Protein AF-A0AAD3H672-F1 (afdb_monomer)

Secondary structure (DSSP, 8-state):
-----------------PPPS-----HHHHHHHHHHHHHHHS-HHHHHHHHHHHHHHHHHHHHHHHHHHHHHHHHHHHHHHHHHHHHHHHHHHHHHHHHHHHHHHHHHHHHHHHHHHHHHHHHHHHHHHHHHHHHHHHHHHHHHHHHHHHHHHHHHHHHHHHHHHHHHHHHHHH-EEEE-S-SSEEEEEEEETTTTEEEEEEEESTT--HHHHHHHHHHHHH-

Structure (mmCI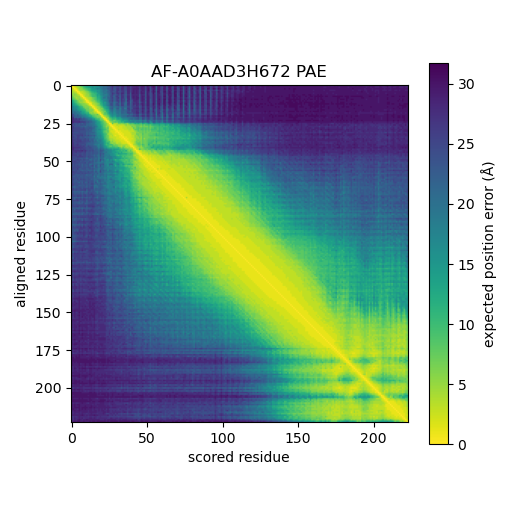F, N/CA/C/O backbone):
data_AF-A0AAD3H672-F1
#
_entry.id   AF-A0AAD3H672-F1
#
loop_
_atom_site.group_PDB
_atom_site.id
_atom_site.type_symbol
_atom_site.label_atom_id
_atom_site.label_alt_id
_atom_site.label_comp_id
_atom_site.label_asym_id
_atom_site.label_entity_id
_atom_site.label_seq_id
_atom_site.pdbx_PDB_ins_code
_atom_site.Cartn_x
_atom_site.Cartn_y
_atom_site.Cartn_z
_atom_site.occupancy
_atom_site.B_iso_or_equiv
_atom_site.auth_seq_id
_atom_site.auth_comp_id
_atom_site.auth_asym_id
_atom_site.auth_atom_id
_atom_site.pdbx_PDB_model_num
ATOM 1 N N . MET A 1 1 ? 33.712 12.283 -63.400 1.00 47.56 1 MET A N 1
ATOM 2 C CA . MET A 1 1 ? 33.803 12.210 -64.877 1.00 47.56 1 MET A CA 1
ATOM 3 C C . MET A 1 1 ? 33.764 13.611 -65.486 1.00 47.56 1 MET A C 1
ATOM 5 O O . MET A 1 1 ? 32.690 14.177 -65.613 1.00 47.56 1 MET A O 1
ATOM 9 N N . LYS A 1 2 ? 34.925 14.183 -65.826 1.00 39.38 2 LYS A N 1
ATOM 10 C CA . LYS A 1 2 ? 35.088 15.367 -66.693 1.00 39.38 2 LYS A CA 1
ATOM 11 C C . LYS A 1 2 ? 36.491 15.271 -67.307 1.00 39.38 2 LYS A C 1
ATOM 13 O O . LYS A 1 2 ? 37.469 15.544 -66.623 1.00 39.38 2 LYS A O 1
ATOM 18 N N . ARG A 1 3 ? 36.590 14.806 -68.557 1.00 43.25 3 ARG A N 1
ATOM 19 C CA . ARG A 1 3 ? 37.830 14.824 -69.349 1.00 43.25 3 ARG A CA 1
ATOM 20 C C . ARG A 1 3 ? 37.911 16.192 -70.049 1.00 43.25 3 ARG A C 1
ATOM 22 O O . ARG A 1 3 ? 37.106 16.459 -70.933 1.00 43.25 3 ARG A O 1
ATOM 29 N N . LYS A 1 4 ? 38.818 17.070 -69.604 1.00 51.31 4 LYS A N 1
ATOM 30 C CA . LYS A 1 4 ? 39.415 18.157 -70.413 1.00 51.31 4 LYS A CA 1
ATOM 31 C C . LYS A 1 4 ? 40.561 17.471 -71.173 1.00 51.31 4 LYS A C 1
ATOM 33 O O . LYS A 1 4 ? 41.360 16.824 -70.516 1.00 51.31 4 LYS A O 1
ATOM 38 N N . GLY A 1 5 ? 40.618 17.401 -72.498 1.00 43.94 5 GLY A N 1
ATOM 39 C CA . GLY A 1 5 ? 40.521 18.495 -73.459 1.00 43.94 5 GLY A CA 1
ATOM 40 C C . GLY A 1 5 ? 41.933 18.720 -74.009 1.00 43.94 5 GLY A C 1
ATOM 41 O O . GLY A 1 5 ? 42.585 19.669 -73.598 1.00 43.94 5 GLY A O 1
ATOM 42 N N . GLU A 1 6 ? 42.429 17.782 -74.825 1.00 43.25 6 GLU A N 1
ATOM 43 C CA . GLU A 1 6 ? 43.686 17.918 -75.576 1.00 43.25 6 GLU A CA 1
ATOM 44 C C . GLU A 1 6 ? 43.485 18.950 -76.694 1.00 43.25 6 GLU A C 1
ATOM 46 O O . GLU A 1 6 ? 42.726 18.719 -77.636 1.00 43.25 6 GLU A O 1
ATOM 51 N N . GLU A 1 7 ? 44.152 20.097 -76.589 1.00 46.66 7 GLU A N 1
ATOM 52 C CA . GLU A 1 7 ? 44.314 21.030 -77.702 1.00 46.66 7 GLU A CA 1
ATOM 53 C C . GLU A 1 7 ? 45.447 20.523 -78.599 1.00 46.66 7 GLU A C 1
ATOM 55 O O . GLU A 1 7 ? 46.632 20.669 -78.302 1.00 46.66 7 GLU A O 1
ATOM 60 N N . ILE A 1 8 ? 45.068 19.901 -79.715 1.00 43.31 8 ILE A N 1
ATOM 61 C CA . ILE A 1 8 ? 45.974 19.603 -80.822 1.00 43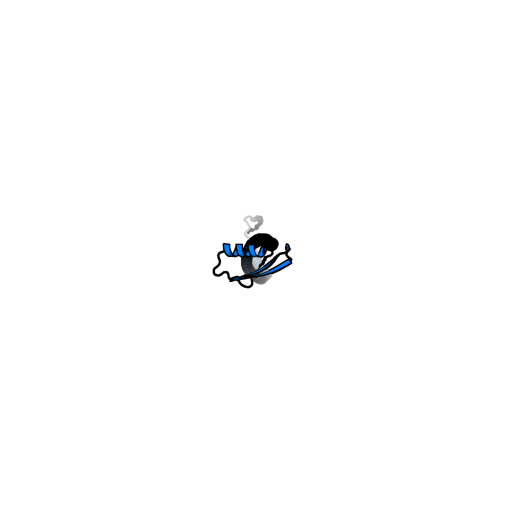.31 8 ILE A CA 1
ATOM 62 C C . ILE A 1 8 ? 46.304 20.939 -81.492 1.00 43.31 8 ILE A C 1
ATOM 64 O O . ILE A 1 8 ? 45.507 21.485 -82.255 1.00 43.31 8 ILE A O 1
ATOM 68 N N . GLY A 1 9 ? 47.479 21.488 -81.190 1.00 42.12 9 GLY A N 1
ATOM 69 C CA . GLY A 1 9 ? 48.034 22.615 -81.928 1.00 42.12 9 GLY A CA 1
ATOM 70 C C . GLY A 1 9 ? 48.312 22.208 -83.375 1.00 42.12 9 GLY A C 1
ATOM 71 O O . GLY A 1 9 ? 49.322 21.569 -83.660 1.00 42.12 9 GLY A O 1
ATOM 72 N N . SER A 1 10 ? 47.418 22.581 -84.294 1.00 45.88 10 SER A N 1
ATOM 73 C CA . SER A 1 10 ? 47.681 22.562 -85.734 1.00 45.88 10 SER A CA 1
ATOM 74 C C . SER A 1 10 ? 48.872 23.467 -86.043 1.00 45.88 10 SER A C 1
ATOM 76 O O . SER A 1 10 ? 48.761 24.692 -86.009 1.00 45.88 10 SER A O 1
ATOM 78 N N . GLN A 1 11 ? 50.013 22.868 -86.378 1.00 50.53 11 GLN A N 1
ATOM 79 C CA . GLN A 1 11 ? 51.065 23.590 -87.082 1.00 50.53 11 GLN A CA 1
ATOM 80 C C . GLN A 1 11 ? 50.566 23.965 -88.490 1.00 50.53 11 GLN A C 1
ATOM 82 O O . GLN A 1 11 ? 49.900 23.150 -89.137 1.00 50.53 11 GLN A O 1
ATOM 87 N N . PRO A 1 12 ? 50.867 25.178 -88.987 1.00 46.00 12 PRO A N 1
ATOM 88 C CA . PRO A 1 12 ? 50.580 25.537 -90.365 1.00 46.00 12 PRO A CA 1
ATOM 89 C C . PRO A 1 12 ? 51.395 24.633 -91.291 1.00 46.00 12 PRO A C 1
ATOM 91 O O . PRO A 1 12 ? 52.608 24.499 -91.134 1.00 46.00 12 PRO A O 1
ATOM 94 N N . ILE A 1 13 ? 50.717 24.017 -92.259 1.00 45.94 13 ILE A N 1
ATOM 95 C CA . ILE A 1 13 ? 51.350 23.306 -93.370 1.00 45.94 13 ILE A CA 1
ATOM 96 C C . ILE A 1 13 ? 52.183 24.347 -94.120 1.00 45.94 13 ILE A C 1
ATOM 98 O O . ILE A 1 13 ? 51.646 25.166 -94.868 1.00 45.94 13 ILE A O 1
ATOM 102 N N . ALA A 1 14 ? 53.491 24.366 -93.864 1.00 42.88 14 ALA A N 1
ATOM 103 C CA . ALA A 1 14 ? 54.420 25.152 -94.652 1.00 42.88 14 ALA A CA 1
ATOM 104 C C . ALA A 1 14 ? 54.337 24.640 -96.092 1.00 42.88 14 ALA A C 1
ATOM 106 O O . ALA A 1 14 ? 54.514 23.450 -96.358 1.00 42.88 14 ALA A O 1
ATOM 107 N N . ALA A 1 15 ? 53.977 25.552 -96.989 1.00 44.66 15 ALA A N 1
ATOM 108 C CA . ALA A 1 15 ? 53.787 25.302 -98.402 1.00 44.66 15 ALA A CA 1
ATOM 109 C C . ALA A 1 15 ? 54.991 24.550 -98.983 1.00 44.66 15 ALA A C 1
ATOM 111 O O . ALA A 1 15 ? 56.122 25.037 -98.946 1.00 44.66 15 ALA A O 1
ATOM 112 N N . VAL A 1 16 ? 54.728 23.369 -99.542 1.00 41.78 16 VAL A N 1
ATOM 113 C CA . VAL A 1 16 ? 55.674 22.682 -100.416 1.00 41.78 16 VAL A CA 1
ATOM 114 C C . VAL A 1 16 ? 55.840 23.568 -101.644 1.00 41.78 16 VAL A C 1
ATOM 116 O O . VAL A 1 16 ? 54.942 23.672 -102.480 1.00 41.78 16 VAL A O 1
ATOM 119 N N . VAL A 1 17 ? 56.975 24.259 -101.713 1.00 48.47 17 VAL A N 1
ATOM 120 C CA . VAL A 1 17 ? 57.455 24.910 -102.930 1.00 48.47 17 VAL A CA 1
ATOM 121 C C . VAL A 1 17 ? 57.599 23.802 -103.967 1.00 48.47 17 VAL A C 1
ATOM 123 O O . VAL A 1 17 ? 58.493 22.968 -103.856 1.00 48.47 17 VAL A O 1
ATOM 126 N N . MET A 1 18 ? 56.677 23.744 -104.929 1.00 41.03 18 MET A N 1
ATOM 127 C CA . MET A 1 18 ? 56.825 22.860 -106.078 1.00 41.03 18 MET A CA 1
ATOM 128 C C . MET A 1 18 ? 57.951 23.415 -106.955 1.00 41.03 18 MET A C 1
ATOM 130 O O . MET A 1 18 ? 57.802 24.535 -107.457 1.00 41.03 18 MET A O 1
ATOM 134 N N . PRO A 1 19 ? 59.066 22.690 -107.153 1.00 43.31 19 PRO A N 1
ATOM 135 C CA . PRO A 1 19 ? 60.002 23.052 -108.198 1.00 43.31 19 PRO A CA 1
ATOM 136 C C . PRO A 1 19 ? 59.289 22.917 -109.547 1.00 43.31 19 PRO A C 1
ATOM 138 O O . PRO A 1 19 ? 58.639 21.914 -109.848 1.00 43.31 19 PRO A O 1
ATOM 141 N N . SER A 1 20 ? 59.366 23.995 -110.318 1.00 42.00 20 SER A N 1
ATOM 142 C CA . SER A 1 20 ? 58.912 24.098 -111.696 1.00 42.00 20 SER A CA 1
ATOM 143 C C . SER A 1 20 ? 59.447 22.939 -112.536 1.00 42.00 20 SER A C 1
ATOM 145 O O . SER A 1 20 ? 60.618 22.579 -112.463 1.00 42.00 20 SER A O 1
ATOM 147 N N . SER A 1 21 ? 58.544 22.375 -113.325 1.00 48.12 21 SER A N 1
ATOM 148 C CA . SER A 1 21 ? 58.707 21.232 -114.212 1.00 48.12 21 SER A CA 1
ATOM 149 C C . SER A 1 21 ? 59.746 21.470 -115.312 1.00 48.12 21 SER A C 1
ATOM 151 O O . SER A 1 21 ? 59.362 21.874 -116.403 1.00 48.12 21 SER A O 1
ATOM 153 N N . ASP A 1 22 ? 61.025 21.228 -114.992 1.00 46.78 22 ASP A N 1
ATOM 154 C CA . ASP A 1 22 ? 62.114 20.910 -115.940 1.00 46.78 22 ASP A CA 1
ATOM 155 C C . ASP A 1 22 ? 63.398 20.355 -115.262 1.00 46.78 22 ASP A C 1
ATOM 157 O O . ASP A 1 22 ? 64.493 20.493 -115.795 1.00 46.78 22 ASP A O 1
ATOM 161 N N . ASP A 1 23 ? 63.290 19.665 -114.118 1.00 47.22 23 ASP A N 1
ATOM 162 C CA . ASP A 1 23 ? 64.409 18.901 -113.537 1.00 47.22 23 ASP A CA 1
ATOM 163 C C . ASP A 1 23 ? 64.043 17.415 -113.484 1.00 47.22 23 ASP A C 1
ATOM 165 O O . ASP A 1 23 ? 63.407 16.916 -112.553 1.00 47.22 23 ASP A O 1
ATOM 169 N N . ILE A 1 24 ? 64.449 16.686 -114.523 1.00 51.88 24 ILE A N 1
ATOM 170 C CA . ILE A 1 24 ? 64.624 15.240 -114.429 1.00 51.88 24 ILE A CA 1
ATOM 171 C C . ILE A 1 24 ? 65.706 15.048 -113.366 1.00 51.88 24 ILE A C 1
ATOM 173 O O . ILE A 1 24 ? 66.882 15.271 -113.652 1.00 51.88 24 ILE A O 1
ATOM 177 N N . LEU A 1 25 ? 65.302 14.686 -112.141 1.00 52.69 25 LEU A N 1
ATOM 178 C CA . LEU A 1 25 ? 66.201 14.164 -111.111 1.00 52.69 25 LEU A CA 1
ATOM 179 C C . LEU A 1 25 ? 67.145 13.193 -111.810 1.00 52.69 25 LEU A C 1
ATOM 181 O O . LEU A 1 25 ? 66.702 12.165 -112.333 1.00 52.69 25 LEU A O 1
ATOM 185 N N . SER A 1 26 ? 68.422 13.566 -111.912 1.00 60.84 26 SER A N 1
ATOM 186 C CA . SER A 1 26 ? 69.378 12.701 -112.581 1.00 60.84 26 SER A CA 1
ATOM 187 C C . SER A 1 26 ? 69.375 11.362 -111.847 1.00 60.84 26 SER A C 1
ATOM 189 O O . SER A 1 26 ? 69.112 11.281 -110.639 1.00 60.84 26 SER A O 1
ATOM 191 N N . TRP A 1 27 ? 69.622 10.288 -112.590 1.00 68.38 27 TRP A N 1
ATOM 192 C CA . TRP A 1 27 ? 69.765 8.964 -111.998 1.00 68.38 27 TRP A CA 1
ATOM 193 C C . TRP A 1 27 ? 70.738 8.995 -110.806 1.00 68.38 27 TRP A C 1
ATOM 195 O O . TRP A 1 27 ? 70.446 8.401 -109.772 1.00 68.38 27 TRP A O 1
ATOM 205 N N . ASP A 1 28 ? 71.790 9.813 -110.894 1.00 71.81 28 ASP A N 1
ATOM 206 C CA . ASP A 1 28 ? 72.741 10.042 -109.807 1.00 71.81 28 ASP A CA 1
ATOM 207 C C . ASP A 1 28 ? 72.108 10.711 -108.582 1.00 71.81 28 ASP A C 1
ATOM 209 O O . ASP A 1 28 ? 72.333 10.247 -107.476 1.00 71.81 28 ASP A O 1
ATOM 213 N N . ALA A 1 29 ? 71.265 11.738 -108.737 1.00 68.12 29 ALA A N 1
ATOM 214 C CA . ALA A 1 29 ? 70.588 12.381 -107.603 1.00 68.12 29 ALA A CA 1
ATOM 215 C C . ALA A 1 29 ? 69.609 11.430 -106.893 1.00 68.12 29 ALA A C 1
ATOM 217 O O . ALA A 1 29 ? 69.471 11.455 -105.670 1.00 68.12 29 ALA A O 1
ATOM 218 N N . THR A 1 30 ? 68.952 10.559 -107.660 1.00 71.62 30 THR A N 1
ATOM 219 C CA . THR A 1 30 ? 68.048 9.532 -107.121 1.00 71.62 30 THR A CA 1
ATOM 220 C C . THR A 1 30 ? 68.840 8.427 -106.413 1.00 71.62 30 THR A C 1
ATOM 222 O O . THR A 1 30 ? 68.433 7.956 -105.351 1.00 71.62 30 THR A O 1
ATOM 225 N N . GLN A 1 31 ? 69.999 8.054 -106.962 1.00 75.88 31 GLN A N 1
ATOM 226 C CA . GLN A 1 31 ? 70.927 7.087 -106.381 1.00 75.88 31 GLN A CA 1
ATOM 227 C C . GLN A 1 31 ? 71.577 7.618 -105.095 1.00 75.88 31 GLN A C 1
ATOM 229 O O . GLN A 1 31 ? 71.647 6.877 -104.120 1.00 75.88 31 GLN A O 1
ATOM 234 N N . ASP A 1 32 ? 71.956 8.897 -105.045 1.00 77.31 32 ASP A N 1
ATOM 235 C CA . ASP A 1 32 ? 72.508 9.553 -103.853 1.00 77.31 32 ASP A CA 1
ATOM 236 C C . ASP A 1 32 ? 71.461 9.644 -102.735 1.00 77.31 32 ASP A C 1
ATOM 238 O O . ASP A 1 32 ? 71.751 9.353 -101.576 1.00 77.31 32 ASP A O 1
ATOM 242 N N . MET A 1 33 ? 70.205 9.958 -103.075 1.00 73.50 33 MET A N 1
ATOM 243 C CA . MET A 1 33 ? 69.097 9.927 -102.114 1.00 73.50 33 MET A CA 1
ATOM 244 C C . MET A 1 33 ? 68.830 8.510 -101.595 1.00 73.50 33 MET A C 1
ATOM 246 O O . MET A 1 33 ? 68.618 8.331 -100.396 1.00 73.50 33 MET A O 1
ATOM 250 N N . MET A 1 34 ? 68.857 7.495 -102.469 1.00 73.00 34 MET A N 1
ATOM 251 C CA . MET A 1 34 ? 68.725 6.091 -102.061 1.00 73.00 34 MET A CA 1
ATOM 252 C C . MET A 1 34 ? 69.911 5.629 -101.209 1.00 73.00 34 MET A C 1
ATOM 254 O O . MET A 1 34 ? 69.705 4.864 -100.271 1.00 73.00 34 MET A O 1
ATOM 258 N N . GLN A 1 35 ? 71.124 6.106 -101.487 1.00 73.94 35 GLN A N 1
ATOM 259 C CA . GLN A 1 35 ? 72.327 5.780 -100.727 1.00 73.94 35 GLN A CA 1
ATOM 260 C C . GLN A 1 35 ? 72.343 6.472 -99.363 1.00 73.94 35 GLN A C 1
ATOM 262 O O . GLN A 1 35 ? 72.662 5.823 -98.378 1.00 73.94 35 GLN A O 1
ATOM 267 N N . GLN A 1 36 ? 71.898 7.726 -99.262 1.00 70.75 36 GLN A N 1
ATOM 268 C CA . GLN A 1 36 ? 71.680 8.397 -97.976 1.00 70.75 36 GLN A CA 1
ATOM 269 C C . GLN A 1 36 ? 70.548 7.743 -97.175 1.00 70.75 36 GLN A C 1
ATOM 271 O O . GLN A 1 36 ? 70.646 7.618 -95.954 1.00 70.75 36 GLN A O 1
ATOM 276 N N . LEU A 1 37 ? 69.482 7.280 -97.835 1.00 68.00 37 LEU A N 1
ATOM 277 C CA . LEU A 1 37 ? 68.437 6.470 -97.202 1.00 68.00 37 LEU A CA 1
ATOM 278 C C . LEU A 1 37 ? 68.990 5.133 -96.704 1.00 68.00 37 LEU A C 1
ATOM 280 O O . LEU A 1 37 ? 68.684 4.742 -95.586 1.00 68.00 37 LEU A O 1
ATOM 284 N N . LEU A 1 38 ? 69.837 4.461 -97.485 1.00 67.06 38 LEU A N 1
ATOM 285 C CA . LEU A 1 38 ? 70.516 3.233 -97.073 1.00 67.06 38 LEU A CA 1
ATOM 286 C C . LEU A 1 38 ? 71.494 3.492 -95.925 1.00 67.06 38 LEU A C 1
ATOM 288 O O . LEU A 1 38 ? 71.413 2.796 -94.930 1.00 67.06 38 LEU A O 1
ATOM 292 N N . GLU A 1 39 ? 72.336 4.523 -95.978 1.00 65.94 39 GLU A N 1
ATOM 293 C CA . GLU A 1 39 ? 73.263 4.881 -94.896 1.00 65.94 39 GLU A CA 1
ATOM 294 C C . GLU A 1 39 ? 72.534 5.295 -93.620 1.00 65.94 39 GLU A C 1
ATOM 296 O O . GLU A 1 39 ? 72.995 4.975 -92.532 1.00 65.94 39 GLU A O 1
ATOM 301 N N . THR A 1 40 ? 71.384 5.967 -93.715 1.00 62.69 40 THR A N 1
ATOM 302 C CA . THR A 1 40 ? 70.564 6.302 -92.539 1.00 62.69 40 THR A CA 1
ATOM 303 C C . THR A 1 40 ? 69.802 5.098 -91.987 1.00 62.69 40 THR A C 1
ATOM 305 O O . THR A 1 40 ? 69.580 5.036 -90.775 1.00 62.69 40 THR A O 1
ATOM 308 N N . TYR A 1 41 ? 69.440 4.128 -92.832 1.00 62.91 41 TYR A N 1
ATOM 309 C CA . TYR A 1 41 ? 68.793 2.877 -92.422 1.00 62.91 41 TYR A CA 1
ATOM 310 C C . TYR A 1 41 ? 69.794 1.857 -91.858 1.00 62.91 41 TYR A C 1
ATOM 312 O O . TYR A 1 41 ? 69.467 1.155 -90.907 1.00 62.91 41 TYR A O 1
ATOM 320 N N . ASP A 1 42 ? 71.015 1.828 -92.394 1.00 61.59 42 ASP A N 1
ATOM 321 C CA . ASP A 1 42 ? 72.122 0.935 -92.025 1.00 61.59 42 ASP A CA 1
ATOM 322 C C . ASP A 1 42 ? 73.085 1.592 -91.016 1.00 61.59 42 ASP A C 1
ATOM 324 O O . ASP A 1 42 ? 74.099 1.009 -90.623 1.00 61.59 42 ASP A O 1
ATOM 328 N N . ASN A 1 43 ? 72.762 2.808 -90.542 1.00 67.06 43 ASN A N 1
ATOM 329 C CA . ASN A 1 43 ? 73.503 3.475 -89.478 1.00 67.06 43 ASN A CA 1
ATOM 330 C C . ASN A 1 43 ? 73.337 2.675 -88.182 1.00 67.06 43 ASN A C 1
ATOM 332 O O . ASN A 1 43 ? 72.409 2.892 -87.394 1.00 67.06 43 ASN A O 1
ATOM 336 N N . HIS A 1 44 ? 74.268 1.751 -87.960 1.00 62.72 44 HIS A N 1
ATOM 337 C CA . HIS A 1 44 ? 74.314 0.853 -86.813 1.00 62.72 44 HIS A CA 1
ATOM 338 C C . HIS A 1 44 ? 74.170 1.614 -85.484 1.00 62.72 44 HIS A C 1
ATOM 340 O O . HIS A 1 44 ? 73.497 1.154 -84.568 1.00 62.72 44 HIS A O 1
ATOM 346 N N . GLN A 1 45 ? 74.678 2.850 -85.414 1.00 67.12 45 GLN A N 1
ATOM 347 C CA . GLN A 1 45 ? 74.564 3.714 -84.239 1.00 67.12 45 GLN A CA 1
ATOM 348 C C . GLN A 1 45 ? 73.124 4.185 -83.957 1.00 67.12 45 GLN A C 1
ATOM 350 O O . GLN A 1 45 ? 72.765 4.430 -82.807 1.00 67.12 45 GLN A O 1
ATOM 355 N N . THR A 1 46 ? 72.283 4.318 -84.985 1.00 72.25 46 THR A N 1
ATOM 356 C CA . THR A 1 46 ? 70.866 4.697 -84.843 1.00 72.25 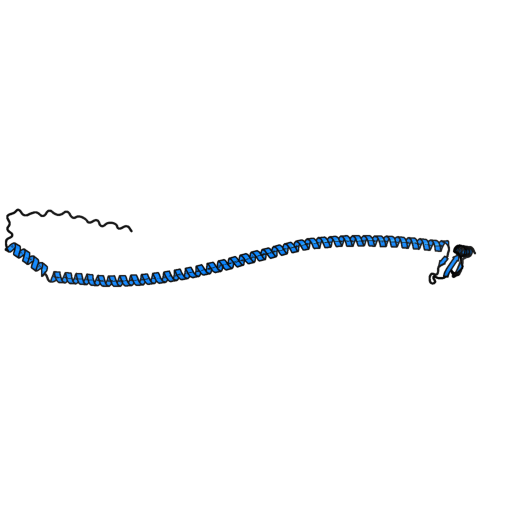46 THR A CA 1
ATOM 357 C C . THR A 1 46 ? 70.006 3.482 -84.493 1.00 72.25 46 THR A C 1
ATOM 359 O O . THR A 1 46 ? 69.069 3.606 -83.706 1.00 72.25 46 THR A O 1
ATOM 362 N N . ILE A 1 47 ? 70.349 2.300 -85.014 1.00 76.62 47 ILE A N 1
ATOM 363 C CA . ILE A 1 47 ? 69.711 1.031 -84.637 1.00 76.62 47 ILE A CA 1
ATOM 364 C C . ILE A 1 47 ? 70.013 0.689 -83.171 1.00 76.62 47 ILE A C 1
ATOM 366 O O . ILE A 1 47 ? 69.083 0.391 -82.426 1.00 76.62 47 ILE A O 1
ATOM 370 N N . GLU A 1 48 ? 71.269 0.789 -82.728 1.00 77.75 48 GLU A N 1
ATOM 371 C CA . GLU A 1 48 ? 71.647 0.501 -81.336 1.00 77.75 48 GLU A CA 1
ATOM 372 C C . GLU A 1 48 ? 71.017 1.490 -80.344 1.00 77.75 48 GLU A C 1
ATOM 374 O O . GLU A 1 48 ? 70.424 1.060 -79.361 1.00 77.75 48 GLU A O 1
ATOM 379 N N . LYS A 1 49 ? 70.977 2.796 -80.651 1.00 81.56 49 LYS A N 1
ATOM 380 C CA . LYS A 1 49 ? 70.237 3.773 -79.824 1.00 81.56 49 LYS A CA 1
ATOM 381 C C . LYS A 1 49 ? 68.744 3.454 -79.716 1.00 81.56 49 LYS A C 1
ATOM 383 O O . LYS A 1 49 ? 68.143 3.652 -78.663 1.00 81.56 49 LYS A O 1
ATOM 388 N N . ARG A 1 50 ? 68.120 2.969 -80.797 1.00 81.19 50 ARG A N 1
ATOM 389 C CA . ARG A 1 50 ? 66.717 2.524 -80.763 1.00 81.19 50 ARG A CA 1
ATOM 390 C C . ARG A 1 50 ? 66.555 1.258 -79.925 1.00 81.19 50 ARG A C 1
ATOM 392 O O . ARG A 1 50 ? 65.587 1.183 -79.180 1.00 81.19 50 ARG A O 1
ATOM 399 N N . LYS A 1 51 ? 67.484 0.299 -80.001 1.00 83.38 51 LYS A N 1
ATOM 400 C CA . LYS A 1 51 ? 67.481 -0.898 -79.143 1.00 83.38 51 LYS A CA 1
ATOM 401 C C . LYS A 1 51 ? 67.653 -0.544 -77.668 1.00 83.38 51 LYS A C 1
ATOM 403 O O . LYS A 1 51 ? 66.899 -1.055 -76.853 1.00 83.38 51 LYS A O 1
ATOM 408 N N . GLU A 1 52 ? 68.568 0.362 -77.328 1.00 84.38 52 GLU A N 1
ATOM 409 C CA . GLU A 1 52 ? 68.735 0.878 -75.962 1.00 84.38 52 GLU A CA 1
ATOM 410 C C . GLU A 1 52 ? 67.466 1.584 -75.469 1.00 84.38 52 GLU A C 1
ATOM 412 O O . GLU A 1 52 ? 67.035 1.365 -74.339 1.00 84.38 52 GLU A O 1
ATOM 417 N N . MET A 1 53 ? 66.820 2.384 -76.324 1.00 85.69 53 MET A N 1
ATOM 418 C CA . MET A 1 53 ? 65.554 3.040 -75.992 1.00 85.69 53 MET A CA 1
ATOM 419 C C . MET A 1 53 ? 64.419 2.028 -75.789 1.00 85.69 53 MET A C 1
ATOM 421 O O . MET A 1 53 ? 63.658 2.166 -74.837 1.00 85.69 53 MET A O 1
ATOM 425 N N . ILE A 1 54 ? 64.317 1.003 -76.642 1.00 86.94 54 ILE A N 1
ATOM 426 C CA . ILE A 1 54 ? 63.348 -0.093 -76.490 1.00 86.94 54 ILE A CA 1
ATOM 427 C C . ILE A 1 54 ? 63.609 -0.840 -75.183 1.00 86.94 54 ILE A C 1
ATOM 429 O O . ILE A 1 54 ? 62.680 -1.013 -74.405 1.00 86.94 54 ILE A O 1
ATOM 433 N N . HIS A 1 55 ? 64.861 -1.191 -74.891 1.00 88.81 55 HIS A N 1
ATOM 434 C CA . HIS A 1 55 ? 65.220 -1.878 -73.654 1.00 88.81 55 HIS A CA 1
ATOM 435 C C . HIS A 1 55 ? 64.930 -1.024 -72.409 1.00 88.81 55 HIS A C 1
ATOM 437 O O . HIS A 1 55 ? 64.420 -1.528 -71.411 1.00 88.81 55 HIS A O 1
ATOM 443 N N . GLY A 1 56 ? 65.175 0.289 -72.476 1.00 90.75 56 GLY A N 1
ATOM 444 C CA . GLY A 1 56 ? 64.804 1.230 -71.418 1.00 90.75 56 GLY A CA 1
ATOM 445 C C . GLY A 1 56 ? 63.288 1.335 -71.223 1.00 90.75 56 GLY A C 1
ATOM 446 O O . GLY A 1 56 ? 62.812 1.366 -70.091 1.00 90.75 56 GLY A O 1
ATOM 447 N N . ILE A 1 57 ? 62.512 1.333 -72.312 1.00 89.69 57 ILE A N 1
ATOM 448 C CA . ILE A 1 57 ? 61.043 1.298 -72.257 1.00 89.69 57 ILE A CA 1
ATOM 449 C C . ILE A 1 57 ? 60.559 -0.029 -71.660 1.00 89.69 57 ILE A C 1
ATOM 451 O O . ILE A 1 57 ? 59.703 -0.011 -70.782 1.00 89.69 57 ILE A O 1
ATOM 455 N N . GLU A 1 58 ? 61.115 -1.165 -72.081 1.00 91.31 58 GLU A N 1
ATOM 456 C CA . GLU A 1 58 ? 60.787 -2.491 -71.545 1.00 91.31 58 GLU A CA 1
ATOM 457 C C . GLU A 1 58 ? 61.088 -2.580 -70.045 1.00 91.31 58 GLU A C 1
ATOM 459 O O . GLU A 1 58 ? 60.229 -3.006 -69.274 1.00 91.31 58 GLU A O 1
ATOM 464 N N . SER A 1 59 ? 62.256 -2.097 -69.612 1.00 92.88 59 SER A N 1
ATOM 465 C CA . SER A 1 59 ? 62.620 -2.025 -68.193 1.00 92.88 59 SER A CA 1
ATOM 466 C C . SER A 1 59 ? 61.663 -1.134 -67.398 1.00 92.88 59 SER A C 1
ATOM 468 O O . SER A 1 59 ? 61.258 -1.501 -66.296 1.00 92.88 59 SER A O 1
ATOM 470 N N . ASN A 1 60 ? 61.265 0.018 -67.947 1.00 93.56 60 ASN A N 1
ATOM 471 C CA . ASN A 1 60 ? 60.295 0.903 -67.301 1.00 93.56 60 ASN A CA 1
ATOM 472 C C . ASN A 1 60 ? 58.907 0.256 -67.212 1.00 93.56 60 ASN A C 1
ATOM 474 O O . ASN A 1 60 ? 58.233 0.412 -66.201 1.00 93.56 60 ASN A O 1
ATOM 478 N N . ILE A 1 61 ? 58.479 -0.489 -68.238 1.00 93.06 61 ILE A N 1
ATOM 479 C CA . ILE A 1 61 ? 57.210 -1.229 -68.218 1.00 93.06 61 ILE A CA 1
ATOM 480 C C . ILE A 1 61 ? 57.225 -2.290 -67.115 1.00 93.06 61 ILE A C 1
ATOM 482 O O . ILE A 1 61 ? 56.226 -2.438 -66.416 1.00 93.06 61 ILE A O 1
ATOM 486 N N . VAL A 1 62 ? 58.331 -3.019 -66.947 1.00 94.44 62 VAL A N 1
ATOM 487 C CA . VAL A 1 62 ? 58.469 -4.007 -65.864 1.00 94.44 62 VAL A CA 1
ATOM 488 C C . VAL A 1 62 ? 58.395 -3.322 -64.500 1.00 94.44 62 VAL A C 1
ATOM 490 O O . VAL A 1 62 ? 57.562 -3.703 -63.686 1.00 94.44 62 VAL A O 1
ATOM 493 N N . SER A 1 63 ? 59.167 -2.253 -64.286 1.00 94.25 63 SER A N 1
ATOM 494 C CA . SER A 1 63 ? 59.145 -1.509 -63.019 1.00 94.25 63 SER A CA 1
ATOM 495 C C . SER A 1 63 ? 57.770 -0.899 -62.708 1.00 94.25 63 SER A C 1
ATOM 497 O O . SER A 1 63 ? 57.340 -0.907 -61.557 1.00 94.25 63 SER A O 1
ATOM 499 N N . LEU A 1 64 ? 57.045 -0.408 -63.721 1.00 93.81 64 LEU A N 1
ATOM 500 C CA . LEU A 1 64 ? 55.682 0.099 -63.545 1.00 93.81 64 LEU A CA 1
ATOM 501 C C . LEU A 1 64 ? 54.694 -1.009 -63.174 1.00 93.81 64 LEU A C 1
ATOM 503 O O . LEU A 1 64 ? 53.825 -0.767 -62.344 1.00 93.81 64 LEU A O 1
ATOM 507 N N . LYS A 1 65 ? 54.832 -2.210 -63.747 1.00 94.81 65 LYS A N 1
ATOM 508 C CA . LYS A 1 65 ? 54.002 -3.367 -63.378 1.00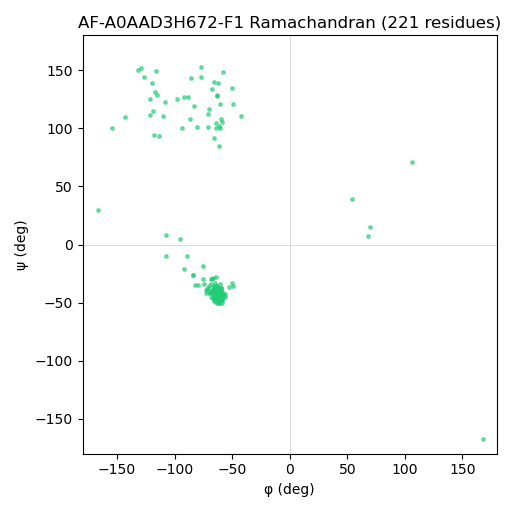 94.81 65 LYS A CA 1
ATOM 509 C C . LYS A 1 65 ? 54.261 -3.822 -61.945 1.00 94.81 65 LYS A C 1
ATOM 511 O O . LYS A 1 65 ? 53.312 -4.113 -61.233 1.00 94.81 65 LYS A O 1
ATOM 516 N N . GLU A 1 66 ? 55.520 -3.842 -61.516 1.00 95.06 66 GLU A N 1
ATOM 517 C CA . GLU A 1 66 ? 55.879 -4.159 -60.127 1.00 95.06 66 GLU A CA 1
ATOM 518 C C . GLU A 1 66 ? 55.308 -3.115 -59.153 1.00 95.06 66 GLU A C 1
ATOM 520 O O . GLU A 1 66 ? 54.737 -3.468 -58.125 1.00 95.06 66 GLU A O 1
ATOM 525 N N . ALA A 1 67 ? 55.400 -1.823 -59.489 1.00 94.56 67 ALA A N 1
ATOM 526 C CA . ALA A 1 67 ? 54.806 -0.758 -58.682 1.00 94.56 67 ALA A CA 1
ATOM 527 C C . ALA A 1 67 ? 53.268 -0.837 -58.643 1.00 94.56 67 ALA A C 1
ATOM 529 O O . ALA A 1 67 ? 52.670 -0.599 -57.595 1.00 94.56 67 ALA A O 1
ATOM 530 N N . GLU A 1 68 ? 52.627 -1.182 -59.763 1.00 94.88 68 GLU A N 1
ATOM 531 C CA . GLU A 1 68 ? 51.184 -1.432 -59.833 1.00 94.88 68 GLU A CA 1
ATOM 532 C C . GLU A 1 68 ? 50.784 -2.602 -58.928 1.00 94.88 68 GLU A C 1
ATOM 534 O O . GLU A 1 68 ? 49.851 -2.461 -58.142 1.00 94.88 68 GLU A O 1
ATOM 539 N N . GLU A 1 69 ? 51.517 -3.717 -58.973 1.00 95.75 69 GLU A N 1
ATOM 540 C CA . GLU A 1 69 ? 51.268 -4.886 -58.123 1.00 95.75 69 GLU A CA 1
ATOM 541 C C . GLU A 1 69 ? 51.386 -4.538 -56.632 1.00 95.75 69 GLU A C 1
ATOM 543 O O . GLU A 1 69 ? 50.492 -4.869 -55.853 1.00 95.75 69 GLU A O 1
ATOM 548 N N . ILE A 1 70 ? 52.417 -3.783 -56.236 1.00 95.62 70 ILE A N 1
ATOM 549 C CA . ILE A 1 70 ? 52.572 -3.309 -54.852 1.00 95.62 70 ILE A CA 1
ATOM 550 C C . ILE A 1 70 ? 51.362 -2.465 -54.432 1.00 95.62 70 ILE A C 1
ATOM 552 O O . ILE A 1 70 ? 50.745 -2.753 -53.408 1.00 95.62 70 ILE A O 1
ATOM 556 N N . ILE A 1 71 ? 50.963 -1.476 -55.237 1.00 95.25 71 ILE A N 1
ATOM 557 C CA . ILE A 1 71 ? 49.821 -0.603 -54.917 1.00 95.25 71 ILE A CA 1
ATOM 558 C C . ILE A 1 71 ? 48.514 -1.401 -54.830 1.00 95.25 71 ILE A C 1
ATOM 560 O O . ILE A 1 71 ? 47.687 -1.126 -53.960 1.00 95.25 71 ILE A O 1
ATOM 564 N N . VAL A 1 72 ? 48.313 -2.387 -55.709 1.00 96.31 72 VAL A N 1
ATOM 565 C CA . VAL A 1 72 ? 47.136 -3.265 -55.667 1.00 96.31 72 VAL A CA 1
ATOM 566 C C . VAL A 1 72 ? 47.120 -4.064 -54.367 1.00 96.31 72 VAL A C 1
ATOM 568 O O . VAL A 1 72 ? 46.107 -4.044 -53.674 1.00 96.31 72 VAL A O 1
ATOM 571 N N . THR A 1 73 ? 48.236 -4.687 -53.985 1.00 95.81 73 THR A N 1
ATOM 572 C CA . THR A 1 73 ? 48.313 -5.478 -52.743 1.00 95.81 73 THR A CA 1
ATOM 573 C C . THR A 1 73 ? 48.124 -4.621 -51.485 1.00 95.81 73 THR A C 1
ATOM 575 O O . THR A 1 73 ? 47.420 -5.026 -50.559 1.00 95.81 73 THR A O 1
ATOM 578 N N . GLU A 1 74 ? 48.678 -3.404 -51.452 1.00 96.12 74 GLU A N 1
ATOM 579 C CA . GLU A 1 74 ? 48.442 -2.444 -50.367 1.00 96.12 74 GLU A CA 1
ATOM 580 C C . GLU A 1 74 ? 46.973 -2.006 -50.318 1.00 96.12 74 GLU A C 1
ATOM 582 O O . GLU A 1 74 ? 46.373 -1.951 -49.243 1.00 96.12 74 GLU A O 1
ATOM 587 N N . GLY A 1 75 ? 46.368 -1.743 -51.479 1.00 95.94 75 GLY A N 1
ATOM 588 C CA . GLY A 1 75 ? 44.953 -1.404 -51.596 1.00 95.94 75 GLY A CA 1
ATOM 589 C C . GLY A 1 75 ? 44.039 -2.524 -51.098 1.00 95.94 75 GLY A C 1
ATOM 590 O O . GLY A 1 75 ? 43.112 -2.262 -50.334 1.00 95.94 75 GLY A O 1
ATOM 591 N N . GLU A 1 76 ? 44.320 -3.771 -51.477 1.00 96.56 76 GLU A N 1
ATOM 592 C CA . GLU A 1 76 ? 43.594 -4.955 -51.006 1.00 96.56 76 GLU A CA 1
ATOM 593 C C . GLU A 1 76 ? 43.730 -5.139 -49.489 1.00 96.56 76 GLU A C 1
ATOM 595 O O . GLU A 1 76 ? 42.731 -5.391 -48.813 1.00 96.56 76 GLU A O 1
ATOM 600 N N . SER A 1 77 ? 44.930 -4.932 -48.940 1.00 96.94 77 SER A N 1
ATOM 601 C CA . SER A 1 77 ? 45.183 -4.980 -47.495 1.00 96.94 77 SER A CA 1
ATOM 602 C C . SER A 1 77 ? 44.347 -3.944 -46.731 1.00 96.94 77 SER A C 1
ATOM 604 O O . SER A 1 77 ? 43.644 -4.286 -45.778 1.00 96.94 77 SER A O 1
ATOM 606 N N . ILE A 1 78 ? 44.329 -2.690 -47.200 1.00 96.69 78 ILE A N 1
ATOM 607 C CA . ILE A 1 78 ? 43.525 -1.614 -46.599 1.00 96.69 78 ILE A CA 1
ATOM 608 C C . ILE A 1 78 ? 42.026 -1.932 -46.684 1.00 96.69 78 ILE A C 1
ATOM 610 O O . ILE A 1 78 ? 41.291 -1.718 -45.719 1.00 96.69 78 ILE A O 1
ATOM 614 N N . VAL A 1 79 ? 41.553 -2.443 -47.825 1.00 96.50 79 VAL A N 1
ATOM 615 C CA . VAL A 1 79 ? 40.144 -2.833 -47.997 1.00 96.50 79 VAL A CA 1
ATOM 616 C C . VAL A 1 79 ? 39.769 -3.953 -47.030 1.00 96.50 79 VAL A C 1
ATOM 618 O O . VAL A 1 79 ? 38.682 -3.898 -46.448 1.00 96.50 79 VAL A O 1
ATOM 621 N N . SER A 1 80 ? 40.655 -4.930 -46.818 1.00 96.81 80 SER A N 1
ATOM 622 C CA . SER A 1 80 ? 40.443 -6.000 -45.840 1.00 96.81 80 SER A CA 1
ATOM 623 C C . SER A 1 80 ? 40.320 -5.439 -44.423 1.00 96.81 80 SER A C 1
ATOM 625 O O . SER A 1 80 ? 39.322 -5.697 -43.755 1.00 96.81 80 SER A O 1
ATOM 627 N N . GLU A 1 81 ? 41.262 -4.591 -43.992 1.00 97.38 81 GLU A N 1
ATOM 628 C CA . GLU A 1 81 ? 41.256 -4.004 -42.643 1.00 97.38 81 GLU A CA 1
ATOM 629 C C . GLU A 1 81 ? 40.007 -3.142 -42.392 1.00 97.38 81 GLU A C 1
ATOM 631 O O . GLU A 1 81 ? 39.385 -3.203 -41.328 1.00 97.38 81 GLU A O 1
ATOM 636 N N . ILE A 1 82 ? 39.599 -2.336 -43.377 1.00 97.00 82 ILE A N 1
ATOM 637 C CA . ILE A 1 82 ? 38.377 -1.529 -43.273 1.00 97.00 82 ILE A CA 1
ATOM 638 C C . ILE A 1 82 ? 37.142 -2.432 -43.202 1.00 97.00 82 ILE A C 1
ATOM 640 O O . ILE A 1 82 ? 36.234 -2.152 -42.422 1.00 97.00 82 ILE A O 1
ATOM 644 N N . SER A 1 83 ? 37.100 -3.510 -43.988 1.00 97.44 83 SER A N 1
ATOM 645 C CA . SER A 1 83 ? 35.971 -4.446 -43.988 1.00 97.44 83 SER A CA 1
ATOM 646 C C . SER A 1 83 ? 35.826 -5.156 -42.641 1.00 97.44 83 SER A C 1
ATOM 648 O O . SER A 1 83 ? 34.711 -5.254 -42.130 1.00 97.44 83 SER A O 1
ATOM 650 N N . GLU A 1 84 ? 36.939 -5.567 -42.028 1.00 97.19 84 GLU A N 1
ATOM 651 C CA . GLU A 1 84 ? 36.959 -6.144 -40.678 1.00 97.19 84 GLU A CA 1
ATOM 652 C C . GLU A 1 84 ? 36.426 -5.154 -39.635 1.00 97.19 84 GLU A C 1
ATOM 654 O O . GLU A 1 84 ? 35.534 -5.498 -38.860 1.00 97.19 84 GLU A O 1
ATOM 659 N N . LYS A 1 85 ? 36.880 -3.894 -39.665 1.00 97.56 85 LYS A N 1
ATOM 660 C CA . LYS A 1 85 ? 36.381 -2.853 -38.746 1.00 97.56 85 LYS A CA 1
ATOM 661 C C . LYS A 1 85 ? 34.898 -2.551 -38.946 1.00 97.56 85 LYS A C 1
ATOM 663 O O . LYS A 1 85 ? 34.183 -2.318 -37.974 1.00 97.56 85 LYS A O 1
ATOM 668 N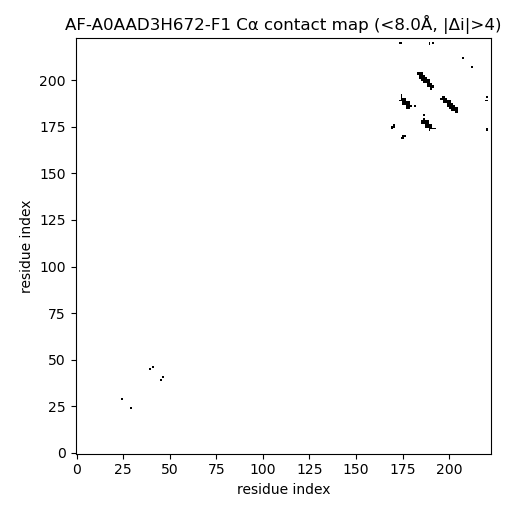 N . ILE A 1 86 ? 34.418 -2.543 -40.192 1.00 97.06 86 ILE A N 1
ATOM 669 C CA . ILE A 1 86 ? 32.989 -2.365 -40.488 1.00 97.06 86 ILE A CA 1
ATOM 670 C C . ILE A 1 86 ? 32.184 -3.523 -39.897 1.00 97.06 86 ILE A C 1
ATOM 672 O O . ILE A 1 86 ? 31.140 -3.283 -39.289 1.00 97.06 86 ILE A O 1
ATOM 676 N N . GLN A 1 87 ? 32.663 -4.758 -40.054 1.00 97.25 87 GLN A N 1
ATOM 677 C CA . GLN A 1 87 ? 32.006 -5.929 -39.488 1.00 97.25 87 GLN A CA 1
ATOM 678 C C . GLN A 1 87 ? 31.972 -5.862 -37.956 1.00 97.25 87 GLN A C 1
ATOM 680 O O . GLN A 1 87 ? 30.897 -5.996 -37.375 1.00 97.25 87 GLN A O 1
ATOM 685 N N . GLU A 1 88 ? 33.100 -5.566 -37.308 1.00 97.44 88 GLU A N 1
ATOM 686 C CA . GLU A 1 88 ? 33.185 -5.422 -35.851 1.00 97.44 88 GLU A CA 1
ATOM 687 C C . GLU A 1 88 ? 32.234 -4.329 -35.332 1.00 97.44 88 GLU A C 1
ATOM 689 O O . GLU A 1 88 ? 31.450 -4.558 -34.408 1.00 97.44 88 GLU A O 1
ATOM 694 N N . CYS A 1 89 ? 32.227 -3.147 -35.961 1.00 96.25 89 CYS A N 1
ATOM 695 C CA . CYS A 1 89 ? 31.292 -2.078 -35.608 1.00 96.25 89 CYS A CA 1
ATOM 696 C C . CYS A 1 89 ? 29.826 -2.492 -35.803 1.00 96.25 89 CYS A C 1
ATOM 698 O O . CYS A 1 89 ? 28.979 -2.137 -34.982 1.00 96.25 89 CYS A O 1
ATOM 700 N N . SER A 1 90 ? 29.513 -3.236 -36.866 1.00 96.31 90 SER A N 1
ATOM 701 C CA . SER A 1 90 ? 28.158 -3.734 -37.123 1.00 96.31 90 SER A CA 1
ATOM 702 C C . SER A 1 90 ? 27.708 -4.738 -36.060 1.00 96.31 90 SER A C 1
ATOM 704 O O . SER A 1 90 ? 26.557 -4.697 -35.620 1.00 96.31 90 SER A O 1
ATOM 706 N N . GLU A 1 91 ? 28.592 -5.643 -35.642 1.00 97.31 91 GLU A N 1
ATOM 707 C CA . GLU A 1 91 ? 28.310 -6.634 -34.601 1.00 97.31 91 GLU A CA 1
ATOM 708 C C . GLU A 1 91 ? 28.103 -5.960 -33.240 1.00 97.31 91 GLU A C 1
ATOM 710 O O . GLU A 1 91 ? 27.097 -6.219 -32.572 1.00 97.31 91 GLU A O 1
ATOM 715 N N . ASN A 1 92 ? 28.981 -5.020 -32.878 1.00 97.00 92 ASN A N 1
ATOM 716 C CA . ASN A 1 92 ? 28.862 -4.239 -31.647 1.00 97.00 92 ASN A CA 1
ATOM 717 C C . ASN A 1 92 ? 27.565 -3.424 -31.618 1.00 97.00 92 ASN A C 1
ATOM 719 O O . ASN A 1 92 ? 26.834 -3.477 -30.631 1.00 97.00 92 ASN A O 1
ATOM 723 N N . SER A 1 93 ? 27.221 -2.745 -32.716 1.00 95.81 93 SER A N 1
ATOM 724 C CA . SER A 1 93 ? 25.973 -1.979 -32.811 1.00 95.81 93 SER A CA 1
ATOM 725 C C . SER A 1 93 ? 24.737 -2.872 -32.658 1.00 95.81 93 SER A C 1
ATOM 727 O O . SER A 1 93 ? 23.801 -2.517 -31.941 1.00 95.81 93 SER A O 1
ATOM 729 N N . SER A 1 94 ? 24.746 -4.069 -33.257 1.00 96.81 94 SER A N 1
ATOM 730 C CA . SER A 1 94 ? 23.656 -5.035 -33.085 1.00 96.81 94 SER A CA 1
ATOM 731 C C . SER A 1 94 ? 23.531 -5.517 -31.637 1.00 96.81 94 SER A C 1
ATOM 733 O O . SER A 1 94 ? 22.417 -5.695 -31.136 1.00 96.81 94 SER A O 1
ATOM 735 N N . GLN A 1 95 ? 24.654 -5.724 -30.947 1.00 97.38 95 GLN A N 1
ATOM 736 C CA . GLN A 1 95 ? 24.648 -6.128 -29.544 1.00 97.38 95 GLN A CA 1
ATOM 737 C C . GLN A 1 95 ? 24.163 -5.001 -28.625 1.00 97.38 95 GLN A C 1
ATOM 739 O O . GLN A 1 95 ? 23.364 -5.254 -27.723 1.00 97.38 95 GLN A O 1
ATOM 744 N N . GLU A 1 96 ? 24.589 -3.763 -28.866 1.00 96.56 96 GLU A N 1
ATOM 745 C CA . GLU A 1 96 ? 24.107 -2.591 -28.133 1.00 96.56 96 GLU A CA 1
ATOM 746 C C . GLU A 1 96 ? 22.596 -2.405 -28.297 1.00 96.56 96 GLU A C 1
ATOM 748 O O . GLU A 1 96 ? 21.903 -2.163 -27.311 1.00 96.56 96 GLU A O 1
ATOM 753 N N . GLU A 1 97 ? 22.055 -2.602 -29.504 1.00 97.19 97 GLU A N 1
ATOM 754 C CA . GLU A 1 97 ? 20.612 -2.513 -29.742 1.00 97.19 97 GLU A CA 1
ATOM 755 C C . GLU A 1 97 ? 19.829 -3.567 -28.939 1.00 97.19 97 GLU A C 1
ATOM 757 O O . GLU A 1 97 ? 18.757 -3.279 -28.399 1.00 97.19 97 GLU A O 1
ATOM 762 N N . LYS A 1 98 ? 20.362 -4.790 -28.819 1.00 97.38 98 LYS A N 1
ATOM 763 C CA . LYS A 1 98 ? 19.761 -5.842 -27.982 1.00 97.38 98 LYS A CA 1
ATOM 764 C C . LYS A 1 98 ? 19.804 -5.470 -26.505 1.00 97.38 98 LYS A C 1
ATOM 766 O O . LYS A 1 98 ? 18.768 -5.526 -25.846 1.00 97.38 98 LYS A O 1
ATOM 771 N N . ASN A 1 99 ? 20.964 -5.038 -26.013 1.00 97.31 99 ASN A N 1
ATOM 772 C CA . ASN A 1 99 ? 21.133 -4.623 -24.622 1.00 97.31 99 ASN A CA 1
ATOM 773 C C . ASN A 1 99 ? 20.190 -3.461 -24.274 1.00 97.31 99 ASN A C 1
ATOM 775 O O . ASN A 1 99 ? 19.574 -3.463 -23.212 1.00 97.31 99 ASN A O 1
ATOM 779 N N . LEU A 1 100 ? 20.028 -2.496 -25.184 1.00 97.75 100 LEU A N 1
ATOM 780 C CA . LEU A 1 100 ? 19.133 -1.357 -24.993 1.00 97.75 100 LEU A CA 1
ATOM 781 C C . LEU A 1 100 ? 17.664 -1.795 -24.924 1.00 97.75 100 LEU A C 1
ATOM 783 O O . LEU A 1 100 ? 16.925 -1.312 -24.071 1.00 97.75 100 LEU A O 1
ATOM 787 N N . LYS A 1 101 ? 17.240 -2.755 -25.757 1.00 97.31 101 LYS A N 1
ATOM 788 C CA . LYS A 1 101 ? 15.889 -3.341 -25.672 1.00 97.31 101 LYS A CA 1
ATOM 789 C C . LYS A 1 101 ? 15.665 -4.094 -24.361 1.00 97.31 101 LYS A C 1
ATOM 791 O O . LYS A 1 101 ? 14.587 -3.994 -23.780 1.00 97.31 101 LYS A O 1
ATOM 796 N N . GLU A 1 102 ? 16.661 -4.840 -23.890 1.00 97.81 102 GLU A N 1
ATOM 797 C CA . GLU A 1 102 ? 16.588 -5.544 -22.604 1.00 97.81 102 GLU A CA 1
ATOM 798 C C . GLU A 1 102 ? 16.495 -4.568 -21.427 1.00 97.81 102 GLU A C 1
ATOM 800 O O . GLU A 1 102 ? 15.655 -4.749 -20.546 1.00 97.81 102 GLU A O 1
ATOM 805 N N . GLN A 1 103 ? 17.303 -3.506 -21.439 1.00 97.31 103 GLN A N 1
ATOM 806 C CA . GLN A 1 103 ? 17.259 -2.454 -20.426 1.00 97.31 103 GLN A CA 1
ATOM 807 C C . GLN A 1 103 ? 15.936 -1.692 -20.451 1.00 97.31 103 GLN A C 1
ATOM 809 O O . GLN A 1 103 ? 15.373 -1.457 -19.387 1.00 97.31 103 GLN A O 1
ATOM 814 N N . GLN A 1 104 ? 15.404 -1.368 -21.634 1.00 98.12 104 GLN A N 1
ATOM 815 C CA . GLN A 1 104 ? 14.094 -0.727 -21.752 1.00 98.12 104 GLN A CA 1
ATOM 816 C C . GLN A 1 104 ? 13.006 -1.598 -21.126 1.00 98.12 104 GLN A C 1
ATOM 818 O O . GLN A 1 104 ? 12.264 -1.131 -20.274 1.00 98.12 104 GLN A O 1
ATOM 823 N N . LYS A 1 105 ? 12.980 -2.894 -21.456 1.00 98.06 105 LYS A N 1
ATOM 824 C CA . LYS A 1 105 ? 12.032 -3.832 -20.848 1.00 98.06 105 LYS A CA 1
ATOM 825 C C . LYS A 1 105 ? 12.197 -3.912 -19.327 1.00 98.06 105 LYS A C 1
ATOM 827 O O . LYS A 1 105 ? 11.219 -4.076 -18.607 1.00 98.06 105 LYS A O 1
ATOM 832 N N . HIS A 1 106 ? 13.431 -3.854 -18.829 1.00 97.75 106 HIS A N 1
ATOM 833 C CA . HIS A 1 106 ? 13.679 -3.863 -17.391 1.00 97.75 106 HIS A CA 1
ATOM 834 C C . HIS A 1 106 ? 13.153 -2.595 -16.709 1.00 97.75 106 HIS A C 1
ATOM 836 O O . HIS A 1 106 ? 12.562 -2.706 -15.640 1.00 97.75 106 HIS A O 1
ATOM 842 N N . ILE A 1 107 ? 13.325 -1.428 -17.337 1.00 98.19 107 ILE A N 1
ATOM 843 C CA . ILE A 1 107 ? 12.758 -0.159 -16.868 1.00 98.19 107 ILE A CA 1
ATOM 844 C C . ILE A 1 107 ? 11.233 -0.243 -16.845 1.00 98.19 107 ILE A C 1
ATOM 846 O O . ILE A 1 107 ? 10.657 0.034 -15.801 1.00 98.19 107 ILE A O 1
ATOM 850 N N . ASP A 1 108 ? 10.603 -0.702 -17.928 1.00 98.25 108 ASP A N 1
ATOM 851 C CA . ASP A 1 108 ? 9.142 -0.829 -18.007 1.00 98.25 108 ASP A CA 1
ATOM 852 C C . ASP A 1 108 ? 8.604 -1.720 -16.864 1.00 98.25 108 ASP A C 1
ATOM 854 O O . ASP A 1 108 ? 7.680 -1.337 -16.152 1.00 98.25 108 ASP A O 1
ATOM 858 N N . ASN A 1 109 ? 9.251 -2.864 -16.595 1.00 98.12 109 ASN A N 1
ATOM 859 C CA . ASN A 1 109 ? 8.862 -3.741 -15.482 1.00 98.12 109 ASN A CA 1
ATOM 860 C C . ASN A 1 109 ? 9.018 -3.067 -14.105 1.00 98.12 109 ASN A C 1
ATOM 862 O O . ASN A 1 109 ? 8.218 -3.314 -13.206 1.00 98.12 109 ASN A O 1
ATOM 866 N N . LEU A 1 110 ? 10.073 -2.268 -13.910 1.00 98.06 110 LEU A N 1
ATOM 867 C CA . LEU A 1 110 ? 10.286 -1.539 -12.657 1.00 98.06 110 LEU A CA 1
ATOM 868 C C . LEU A 1 110 ? 9.267 -0.409 -12.487 1.00 98.06 110 LEU A C 1
ATOM 870 O O . LEU A 1 110 ? 8.853 -0.129 -11.366 1.00 98.06 110 LEU A O 1
ATOM 874 N N . GLU A 1 111 ? 8.867 0.252 -13.573 1.00 98.25 111 GLU A N 1
ATOM 875 C CA . GLU A 1 111 ? 7.808 1.261 -13.543 1.00 98.25 111 GLU A CA 1
ATOM 876 C C . GLU A 1 111 ? 6.460 0.639 -13.165 1.00 98.25 111 GLU A C 1
ATOM 878 O O . GLU A 1 111 ? 5.760 1.199 -12.318 1.00 98.25 111 GLU A O 1
ATOM 883 N N . ASP A 1 112 ? 6.141 -0.537 -13.711 1.00 98.31 112 ASP A N 1
ATOM 884 C CA . ASP A 1 112 ? 4.961 -1.316 -13.326 1.00 98.31 112 ASP A CA 1
ATOM 885 C C . ASP A 1 112 ? 5.005 -1.694 -11.835 1.00 98.31 112 ASP A C 1
ATOM 887 O O . ASP A 1 112 ? 4.057 -1.414 -11.102 1.00 98.31 112 ASP A O 1
ATOM 891 N N . GLU A 1 113 ? 6.133 -2.216 -11.338 1.00 98.31 113 GLU A N 1
ATOM 892 C CA . GLU A 1 113 ? 6.295 -2.564 -9.916 1.00 98.31 113 GLU A CA 1
ATOM 893 C C . GLU A 1 113 ? 6.160 -1.334 -8.999 1.00 98.31 113 GLU A C 1
ATOM 895 O O . GLU A 1 113 ? 5.537 -1.395 -7.936 1.00 98.31 113 GLU A O 1
ATOM 900 N N . VAL A 1 114 ? 6.704 -0.183 -9.406 1.00 98.31 114 VAL A N 1
ATOM 901 C CA . VAL A 1 114 ? 6.543 1.074 -8.662 1.00 98.31 114 VAL A CA 1
ATOM 902 C C . VAL A 1 114 ? 5.079 1.508 -8.617 1.00 98.31 114 VAL A C 1
ATOM 904 O O . VAL A 1 114 ? 4.641 2.023 -7.585 1.00 98.31 114 VAL A O 1
ATOM 907 N N . ASN A 1 115 ? 4.327 1.330 -9.702 1.00 98.25 115 ASN A N 1
ATOM 908 C CA . ASN A 1 115 ? 2.904 1.657 -9.735 1.00 98.25 115 ASN A CA 1
ATOM 909 C C . ASN A 1 115 ? 2.096 0.711 -8.835 1.00 98.25 115 ASN A C 1
ATOM 911 O O . ASN A 1 115 ? 1.345 1.200 -7.994 1.00 98.25 115 ASN A O 1
ATOM 915 N N . ASP A 1 116 ? 2.348 -0.598 -8.888 1.00 98.44 116 ASP A N 1
ATOM 916 C CA . ASP A 1 116 ? 1.697 -1.586 -8.014 1.00 98.44 116 ASP A CA 1
ATOM 917 C C . ASP A 1 116 ? 1.943 -1.292 -6.523 1.00 98.44 116 ASP A C 1
ATOM 919 O O . ASP A 1 116 ? 1.039 -1.365 -5.680 1.00 98.44 116 ASP A O 1
ATOM 923 N N . ILE A 1 117 ? 3.179 -0.915 -6.174 1.00 98.19 117 ILE A N 1
ATOM 924 C CA . ILE A 1 117 ? 3.534 -0.528 -4.804 1.00 98.19 117 ILE A CA 1
ATOM 925 C C . ILE A 1 117 ? 2.820 0.767 -4.400 1.00 98.19 117 ILE A C 1
ATOM 927 O O . ILE A 1 117 ? 2.389 0.890 -3.252 1.00 98.19 117 ILE A O 1
ATOM 931 N N . ARG A 1 118 ? 2.686 1.744 -5.305 1.00 98.19 118 ARG A N 1
ATOM 932 C CA . ARG A 1 118 ? 1.959 2.994 -5.024 1.00 98.19 118 ARG A CA 1
ATOM 933 C C . ARG A 1 118 ? 0.483 2.737 -4.756 1.00 98.19 118 ARG A C 1
ATOM 935 O O . ARG A 1 118 ? -0.021 3.249 -3.758 1.00 98.19 118 ARG A O 1
ATOM 942 N N . ASP A 1 119 ? -0.156 1.907 -5.570 1.00 98.44 119 ASP A N 1
ATOM 943 C CA . ASP A 1 119 ? -1.558 1.531 -5.387 1.00 98.44 119 ASP A CA 1
ATOM 944 C C . ASP A 1 119 ? -1.749 0.817 -4.040 1.00 98.44 119 ASP A C 1
ATOM 946 O O . ASP A 1 119 ? -2.596 1.207 -3.235 1.00 98.44 119 ASP A O 1
ATOM 950 N N . SER A 1 120 ? -0.859 -0.126 -3.712 1.00 98.44 120 SER A N 1
ATOM 951 C CA . SER A 1 120 ? -0.855 -0.815 -2.412 1.00 98.44 120 SER A CA 1
ATOM 952 C C . SER A 1 120 ? -0.682 0.147 -1.225 1.00 98.44 120 SER A C 1
ATOM 954 O O . SER A 1 120 ? -1.285 -0.033 -0.164 1.00 98.44 120 SER A O 1
ATOM 956 N N . ILE A 1 121 ? 0.153 1.183 -1.373 1.00 98.12 121 ILE A N 1
ATOM 957 C CA . ILE A 1 121 ? 0.339 2.220 -0.348 1.00 98.12 121 ILE A CA 1
ATOM 958 C C . ILE A 1 121 ? -0.944 3.032 -0.158 1.00 98.12 121 ILE A C 1
ATOM 960 O O . ILE A 1 121 ? -1.282 3.377 0.977 1.00 98.12 121 ILE A O 1
ATOM 964 N N . ASP A 1 122 ? -1.642 3.369 -1.236 1.00 98.44 122 ASP A N 1
ATOM 965 C CA . ASP A 1 122 ? -2.859 4.169 -1.151 1.00 98.44 122 ASP A CA 1
ATOM 966 C C . ASP A 1 122 ? -4.022 3.368 -0.543 1.00 98.44 122 ASP A C 1
ATOM 968 O O . ASP A 1 122 ? -4.712 3.891 0.338 1.00 98.44 122 ASP A O 1
ATOM 972 N N . GLU A 1 123 ? -4.145 2.074 -0.853 1.00 98.44 123 GLU A N 1
ATOM 973 C CA . GLU A 1 123 ? -5.060 1.155 -0.156 1.00 98.44 123 GLU A CA 1
ATOM 974 C C . GLU A 1 123 ? -4.747 1.055 1.351 1.00 98.44 123 GLU A C 1
ATOM 976 O O . GLU A 1 123 ? -5.640 1.104 2.210 1.00 98.44 123 GLU A O 1
ATOM 981 N N . ALA A 1 124 ? -3.461 0.966 1.710 1.00 98.25 124 ALA A N 1
ATOM 982 C CA . ALA A 1 124 ? -3.028 0.928 3.106 1.00 98.25 124 ALA A CA 1
ATOM 983 C C . ALA A 1 124 ? -3.359 2.233 3.857 1.00 98.25 124 ALA A C 1
ATOM 985 O O . ALA A 1 124 ? -3.749 2.202 5.026 1.00 98.25 124 ALA A O 1
ATOM 986 N N . LYS A 1 125 ? -3.254 3.393 3.199 1.00 98.38 125 LYS A N 1
ATOM 987 C CA . LYS A 1 125 ? -3.662 4.678 3.793 1.00 98.38 125 LYS A CA 1
ATOM 988 C C . LYS A 1 125 ? -5.172 4.765 3.976 1.00 98.38 125 LYS A C 1
ATOM 990 O O . LYS A 1 125 ? -5.629 5.278 4.997 1.00 98.38 125 LYS A O 1
ATOM 995 N N . GLU A 1 126 ? -5.956 4.296 3.007 1.00 98.44 126 GLU A N 1
ATOM 996 C CA . GLU A 1 126 ? -7.416 4.320 3.112 1.00 98.44 126 GLU A CA 1
ATOM 997 C C . GLU A 1 126 ? -7.895 3.451 4.281 1.00 98.44 126 GLU A C 1
ATOM 999 O O . GLU A 1 126 ? -8.664 3.910 5.134 1.00 98.44 126 GLU A O 1
ATOM 1004 N N . THR A 1 127 ? -7.351 2.238 4.390 1.00 98.38 127 THR A N 1
ATOM 1005 C CA . THR A 1 127 ? -7.623 1.339 5.518 1.00 98.38 127 THR A CA 1
ATOM 1006 C C . THR A 1 127 ? -7.153 1.924 6.853 1.00 98.38 127 THR A C 1
ATOM 1008 O O . THR A 1 127 ? -7.874 1.823 7.848 1.00 98.38 127 THR A O 1
ATOM 1011 N N . GLU A 1 128 ? -6.006 2.611 6.901 1.00 98.25 128 GLU A N 1
ATOM 1012 C CA . GLU A 1 128 ? -5.553 3.330 8.100 1.00 98.25 128 GLU A CA 1
ATOM 1013 C C . GLU A 1 128 ? -6.567 4.402 8.535 1.00 98.25 128 GLU A C 1
ATOM 1015 O O . GLU A 1 128 ? -6.934 4.484 9.712 1.00 98.25 128 GLU A O 1
ATOM 1020 N N . VAL A 1 129 ? -7.046 5.221 7.595 1.00 98.50 129 VAL A N 1
ATOM 1021 C CA . VAL A 1 129 ? -8.038 6.270 7.870 1.00 98.50 129 VAL A CA 1
ATOM 1022 C C . VAL A 1 129 ? -9.346 5.661 8.375 1.00 98.50 129 VAL A C 1
ATOM 1024 O O . VAL A 1 129 ? -9.928 6.167 9.340 1.00 98.50 129 VAL A O 1
ATOM 1027 N N . GLU A 1 130 ? -9.806 4.565 7.772 1.00 98.50 130 GLU A N 1
ATOM 1028 C CA . GLU A 1 130 ? -11.011 3.861 8.210 1.00 98.50 130 GLU A CA 1
ATOM 1029 C C . GLU A 1 130 ? -10.854 3.291 9.628 1.00 98.50 130 GLU A C 1
ATOM 1031 O O . GLU A 1 130 ? -11.728 3.482 10.480 1.00 98.50 130 GLU A O 1
ATOM 1036 N N . LEU A 1 131 ? -9.722 2.647 9.923 1.00 98.25 131 LEU A N 1
ATOM 1037 C CA . LEU A 1 131 ? -9.428 2.113 11.253 1.00 98.25 131 LEU A CA 1
ATOM 1038 C C . LEU A 1 131 ? -9.340 3.220 12.302 1.00 98.25 131 LEU A C 1
ATOM 1040 O O . LEU A 1 131 ? -9.895 3.072 13.389 1.00 98.25 131 LEU A O 1
ATOM 1044 N N . ARG A 1 132 ? -8.718 4.360 11.982 1.00 98.25 132 ARG A N 1
ATOM 1045 C CA . ARG A 1 132 ? -8.684 5.527 12.877 1.00 98.25 132 ARG A CA 1
ATOM 1046 C C . ARG A 1 132 ? -10.088 6.042 13.187 1.00 98.25 132 ARG A C 1
ATOM 1048 O O . ARG A 1 132 ? -10.375 6.328 14.349 1.00 98.25 132 ARG A O 1
ATOM 1055 N N . ARG A 1 133 ? -10.976 6.110 12.187 1.00 98.12 133 ARG A N 1
ATOM 1056 C CA . ARG A 1 133 ? -12.389 6.476 12.398 1.00 98.12 133 ARG A CA 1
ATOM 1057 C C . ARG A 1 133 ? -13.108 5.466 13.289 1.00 98.12 133 ARG A C 1
ATOM 1059 O O . ARG A 1 133 ? -13.788 5.875 14.224 1.00 98.12 133 ARG A O 1
ATOM 1066 N N . LYS A 1 134 ? -12.919 4.163 13.056 1.00 98.25 134 LYS A N 1
ATOM 1067 C CA . LYS A 1 134 ? -13.500 3.099 13.893 1.00 98.25 134 LYS A CA 1
ATOM 1068 C C . LYS A 1 134 ? -13.008 3.177 15.338 1.00 98.25 134 LYS A C 1
ATOM 1070 O O . LYS A 1 134 ? -13.815 3.099 16.256 1.00 98.25 134 LYS A O 1
ATOM 1075 N N . ILE A 1 135 ? -11.708 3.384 15.553 1.00 97.88 135 ILE A N 1
ATOM 1076 C CA . ILE A 1 135 ? -11.132 3.564 16.894 1.00 97.88 135 ILE A CA 1
ATOM 1077 C C . ILE A 1 135 ? -11.770 4.763 17.593 1.00 97.88 135 ILE A C 1
ATOM 1079 O O . ILE A 1 135 ? -12.134 4.657 18.761 1.00 97.88 135 ILE A O 1
ATOM 1083 N N . GLN A 1 136 ? -11.913 5.892 16.897 1.00 98.25 136 GLN A N 1
ATOM 1084 C CA . GLN A 1 136 ? -12.538 7.082 17.466 1.00 98.25 136 GLN A CA 1
ATOM 1085 C C . GLN A 1 136 ? -14.002 6.824 17.844 1.00 98.25 136 GLN A C 1
ATOM 1087 O O . GLN A 1 136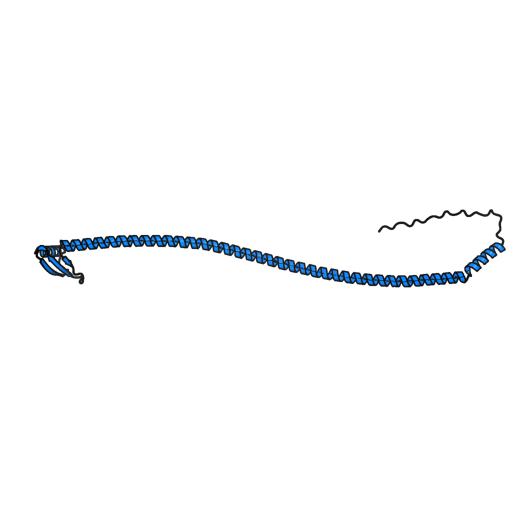 ? -14.398 7.118 18.967 1.00 98.25 136 GLN A O 1
ATOM 1092 N N . HIS A 1 137 ? -14.764 6.179 16.960 1.00 98.00 137 HIS A N 1
ATOM 1093 C CA . HIS A 1 137 ? -16.148 5.798 17.228 1.00 98.00 137 HIS A CA 1
ATOM 1094 C C . HIS A 1 137 ? -16.279 4.881 18.455 1.00 98.00 137 HIS A C 1
ATOM 1096 O O . HIS A 1 137 ? -17.113 5.119 19.323 1.00 98.00 137 HIS A O 1
ATOM 1102 N N . TYR A 1 138 ? -15.424 3.861 18.582 1.00 97.94 138 TYR A N 1
ATOM 1103 C CA . TYR A 1 138 ? -15.454 2.974 19.748 1.00 97.94 138 TYR A CA 1
ATOM 1104 C C . TYR A 1 138 ? -15.015 3.662 21.042 1.00 97.94 138 TYR A C 1
ATOM 1106 O O . TYR A 1 138 ? -15.503 3.293 22.106 1.00 97.94 138 TYR A O 1
ATOM 1114 N N . LYS A 1 139 ? -14.126 4.661 20.978 1.00 98.19 139 LYS A N 1
ATOM 1115 C CA . LYS A 1 139 ? -13.789 5.484 22.149 1.00 98.19 139 LYS A CA 1
ATOM 1116 C C . LYS A 1 139 ? -14.981 6.312 22.614 1.00 98.19 139 LYS A C 1
ATOM 1118 O O . LYS A 1 139 ? -15.228 6.380 23.811 1.00 98.19 139 LYS A O 1
ATOM 1123 N N . GLU A 1 140 ? -15.709 6.916 21.681 1.00 98.00 140 GLU A N 1
ATOM 1124 C CA . GLU A 1 140 ? -16.925 7.677 21.984 1.00 98.00 140 GLU A CA 1
ATOM 1125 C C . GLU A 1 140 ? -17.995 6.772 22.599 1.00 98.00 140 GLU A C 1
ATOM 1127 O O . GLU A 1 140 ? -18.503 7.083 23.672 1.00 98.00 140 GLU A O 1
ATOM 1132 N N . LEU A 1 141 ? -18.239 5.601 22.001 1.00 97.69 141 LEU A N 1
ATOM 1133 C CA . LEU A 1 141 ? -19.181 4.614 22.533 1.00 97.69 141 LEU A CA 1
ATOM 1134 C C . LEU A 1 141 ? -18.771 4.106 23.926 1.00 97.69 141 LEU A C 1
ATOM 1136 O O . LEU A 1 141 ? -19.616 3.903 24.793 1.00 97.69 141 LEU A O 1
ATOM 1140 N N . ALA A 1 142 ? -17.475 3.882 24.155 1.00 97.69 142 ALA A N 1
ATOM 1141 C CA . ALA A 1 142 ? -16.978 3.466 25.463 1.00 97.69 142 ALA A CA 1
ATOM 1142 C C . ALA A 1 142 ? -17.186 4.557 26.521 1.00 97.69 142 ALA A C 1
ATOM 1144 O O . ALA A 1 142 ? -17.589 4.239 27.636 1.00 97.69 142 ALA A O 1
ATOM 1145 N N . ASN A 1 143 ? -16.950 5.825 26.173 1.00 97.69 143 ASN A N 1
ATOM 1146 C CA . ASN A 1 143 ? -17.198 6.947 27.076 1.00 97.69 143 ASN A CA 1
ATOM 1147 C C . ASN A 1 143 ? -18.689 7.084 27.406 1.00 97.69 143 ASN A C 1
ATOM 1149 O O . ASN A 1 143 ? -19.023 7.198 28.578 1.00 97.69 143 ASN A O 1
ATOM 1153 N N . GLU A 1 144 ? -19.574 6.982 26.412 1.00 97.75 144 GLU A N 1
ATOM 1154 C CA . GLU A 1 144 ? -21.030 6.992 26.626 1.00 97.75 144 GLU A CA 1
ATOM 1155 C C . GLU A 1 144 ? -21.456 5.881 27.598 1.00 97.75 144 GLU A C 1
ATOM 1157 O O . GLU A 1 144 ? -22.227 6.110 28.526 1.00 97.75 144 GLU A O 1
ATOM 1162 N N . LYS A 1 145 ? -20.885 4.678 27.460 1.00 96.38 145 LYS A N 1
ATOM 1163 C CA . LYS A 1 145 ? -21.171 3.567 28.380 1.00 96.38 145 LYS A CA 1
ATOM 1164 C C . LYS A 1 145 ? -20.638 3.790 29.791 1.00 96.38 145 LYS A C 1
ATOM 1166 O O . LYS A 1 145 ? -21.272 3.337 30.740 1.00 96.38 145 LYS A O 1
ATOM 1171 N N . ILE A 1 146 ? -19.500 4.464 29.942 1.00 97.12 146 ILE A N 1
ATOM 1172 C CA . ILE A 1 146 ? -18.986 4.853 31.261 1.00 97.12 146 ILE A CA 1
ATOM 1173 C C . ILE A 1 146 ? -19.928 5.875 31.907 1.00 97.12 146 ILE A C 1
ATOM 1175 O O . ILE A 1 146 ? -20.285 5.703 33.067 1.00 97.12 146 ILE A O 1
ATOM 1179 N N . GLU A 1 147 ? -20.390 6.874 31.153 1.00 96.94 147 GLU A N 1
ATOM 1180 C CA . GLU A 1 147 ? -21.345 7.874 31.648 1.00 96.94 147 GLU A CA 1
ATOM 1181 C C . GLU A 1 147 ? -22.671 7.229 32.089 1.00 96.94 147 GLU A C 1
ATOM 1183 O O . GLU A 1 147 ? -23.157 7.514 33.184 1.00 96.94 147 GLU A O 1
ATOM 1188 N N . GLU A 1 148 ? -23.216 6.294 31.301 1.00 96.56 148 GLU A N 1
ATOM 1189 C CA . GLU A 1 148 ? -24.401 5.509 31.686 1.00 96.56 148 GLU A CA 1
ATOM 1190 C C . GLU A 1 148 ? -24.174 4.716 32.988 1.00 96.56 148 GLU A C 1
ATOM 1192 O O . GLU A 1 148 ? -25.055 4.645 33.848 1.00 96.56 148 GLU A O 1
ATOM 1197 N N . MET A 1 149 ? -22.997 4.100 33.152 1.00 95.69 149 MET A N 1
ATOM 1198 C CA . MET A 1 149 ? -22.658 3.356 34.369 1.00 95.69 149 MET A CA 1
ATOM 1199 C C . MET A 1 149 ? -22.562 4.271 35.590 1.00 95.69 149 MET A C 1
ATOM 1201 O O . MET A 1 149 ? -23.104 3.930 36.645 1.00 95.69 149 MET A O 1
ATOM 1205 N N . ASP A 1 150 ? -21.915 5.425 35.447 1.00 96.56 150 ASP A N 1
ATOM 1206 C CA . ASP A 1 150 ? -21.776 6.413 36.515 1.00 96.56 150 ASP A CA 1
ATOM 1207 C C . ASP A 1 150 ? -23.147 6.949 36.960 1.00 96.56 150 ASP A C 1
ATOM 1209 O O . ASP A 1 150 ? -23.390 7.108 38.162 1.00 96.56 150 ASP A O 1
ATOM 1213 N N . GLU A 1 151 ? -24.079 7.160 36.023 1.00 96.56 151 GLU A N 1
ATOM 1214 C CA . GLU A 1 151 ? -25.454 7.565 36.334 1.00 96.56 151 GLU A CA 1
ATOM 1215 C C . GLU A 1 151 ? -26.194 6.492 37.149 1.00 96.56 151 GLU A C 1
ATOM 1217 O O . GLU A 1 151 ? -26.797 6.797 38.183 1.00 96.56 151 GLU A O 1
ATOM 1222 N N . VAL A 1 152 ? -26.106 5.221 36.743 1.00 96.12 152 VAL A N 1
ATOM 1223 C CA . VAL A 1 152 ? -26.720 4.104 37.480 1.00 96.12 152 VAL A CA 1
ATOM 1224 C C . VAL A 1 152 ? -26.109 3.959 38.876 1.00 96.12 152 VAL A C 1
ATOM 1226 O O . VAL A 1 152 ? -26.827 3.726 39.854 1.00 96.12 152 VAL A O 1
ATOM 1229 N N . GLU A 1 153 ? -24.790 4.108 39.007 1.00 95.38 153 GLU A N 1
ATOM 1230 C CA . GLU A 1 153 ? -24.131 4.080 40.312 1.00 95.38 153 GLU A CA 1
ATOM 1231 C C . GLU A 1 153 ? -24.585 5.225 41.219 1.00 95.38 153 GLU A C 1
ATOM 1233 O O . GLU A 1 153 ? -24.778 5.014 42.423 1.00 95.38 153 GLU A O 1
ATOM 1238 N N . LEU A 1 154 ? -24.762 6.425 40.664 1.00 96.12 154 LEU A N 1
ATOM 1239 C CA . LEU A 1 154 ? -25.258 7.578 41.404 1.00 96.12 154 LEU A CA 1
ATOM 1240 C C . LEU A 1 154 ? -26.688 7.336 41.899 1.00 96.12 154 LEU A C 1
ATOM 1242 O O . LEU A 1 154 ? -26.938 7.457 43.100 1.00 96.12 154 LEU A O 1
ATOM 1246 N N . GLN A 1 155 ? -27.590 6.895 41.017 1.00 95.00 155 GLN A N 1
ATOM 1247 C CA . GLN A 1 155 ? -28.971 6.556 41.375 1.00 95.00 155 GLN A CA 1
ATOM 1248 C C . GLN A 1 155 ? -29.016 5.485 42.470 1.00 95.00 155 GLN A C 1
ATOM 1250 O O . GLN A 1 155 ? -29.722 5.628 43.470 1.00 95.00 155 GLN A O 1
ATOM 1255 N N . LYS A 1 156 ? -28.190 4.439 42.353 1.00 95.31 156 LYS A N 1
ATOM 1256 C CA . LYS A 1 156 ? -28.095 3.387 43.370 1.00 95.31 156 LYS A CA 1
ATOM 1257 C C . LYS A 1 156 ? -27.629 3.931 44.722 1.00 95.31 156 LYS A C 1
ATOM 1259 O O . LYS A 1 156 ? -28.152 3.516 45.756 1.00 95.31 156 LYS A O 1
ATOM 1264 N N . LYS A 1 157 ? -26.652 4.845 44.750 1.00 95.75 157 LYS A N 1
ATOM 1265 C CA . LYS A 1 157 ? -26.191 5.480 46.000 1.00 95.75 157 LYS A CA 1
ATOM 1266 C C . LYS A 1 157 ? -27.308 6.292 46.655 1.00 95.75 157 LYS A C 1
ATOM 1268 O O . LYS A 1 157 ? -27.497 6.179 47.867 1.00 95.75 157 LYS A O 1
ATOM 1273 N N . GLU A 1 158 ? -28.065 7.056 45.871 1.00 95.25 158 GLU A N 1
ATOM 1274 C CA . GLU A 1 158 ? -29.218 7.817 46.363 1.00 95.25 158 GLU A CA 1
ATOM 1275 C C . GLU A 1 158 ? -30.314 6.901 46.920 1.00 95.25 158 GLU A C 1
ATOM 1277 O O . GLU A 1 158 ? -30.820 7.133 48.022 1.00 95.25 158 GLU A O 1
ATOM 1282 N N . GLU A 1 159 ? -30.643 5.816 46.215 1.00 94.56 159 GLU A N 1
ATOM 1283 C CA . GLU A 1 159 ? -31.626 4.837 46.679 1.00 94.56 159 GLU A CA 1
ATOM 1284 C C . GLU A 1 159 ? -31.196 4.145 47.971 1.00 94.56 159 GLU A C 1
ATOM 1286 O O . GLU A 1 159 ? -32.002 4.027 48.898 1.00 94.56 159 GLU A O 1
ATOM 1291 N N . VAL A 1 160 ? -29.931 3.725 48.067 1.00 94.88 160 VAL A N 1
ATOM 1292 C CA . VAL A 1 160 ? -29.378 3.115 49.283 1.00 94.88 160 VAL A CA 1
ATOM 1293 C C . VAL A 1 160 ? -29.483 4.085 50.455 1.00 94.88 160 VAL A C 1
ATOM 1295 O O . VAL A 1 160 ? -29.953 3.692 51.523 1.00 94.88 160 VAL A O 1
ATOM 1298 N N . TYR A 1 161 ? -29.116 5.353 50.264 1.00 94.81 161 TYR A N 1
ATOM 1299 C CA . TYR A 1 161 ? -29.237 6.369 51.309 1.00 94.81 161 TYR A CA 1
ATOM 1300 C C . TYR A 1 161 ? -30.697 6.602 51.723 1.00 94.81 161 TYR A C 1
ATOM 1302 O O . TYR A 1 161 ? -31.013 6.673 52.916 1.00 94.81 161 TYR A O 1
ATOM 1310 N N . ARG A 1 162 ? -31.616 6.663 50.751 1.00 95.31 162 ARG A N 1
ATOM 1311 C CA . ARG A 1 162 ? -33.057 6.801 51.003 1.00 95.31 162 ARG A CA 1
ATOM 1312 C C . ARG A 1 162 ? -33.594 5.628 51.822 1.00 95.31 162 ARG A C 1
ATOM 1314 O O . ARG A 1 162 ? -34.286 5.853 52.814 1.00 95.31 162 ARG A O 1
ATOM 1321 N N . LEU A 1 163 ? -33.259 4.394 51.442 1.00 94.25 163 LEU A N 1
ATOM 1322 C CA . LEU A 1 163 ? -33.673 3.181 52.151 1.00 94.25 163 LEU A CA 1
ATOM 1323 C C . LEU A 1 163 ? -33.079 3.125 53.559 1.00 94.25 163 LEU A C 1
ATOM 1325 O O . LEU A 1 163 ? -33.809 2.872 54.513 1.00 94.25 163 LEU A O 1
ATOM 1329 N N . GLN A 1 164 ? -31.788 3.428 53.718 1.00 93.31 164 GLN A N 1
ATOM 1330 C CA . GLN A 1 164 ? -31.148 3.516 55.035 1.00 93.31 164 GLN A CA 1
ATOM 1331 C C . GLN A 1 164 ? -31.844 4.541 55.933 1.00 93.31 164 GLN A C 1
ATOM 1333 O O . GLN A 1 164 ? -32.098 4.259 57.105 1.00 93.31 164 GLN A O 1
ATOM 1338 N N . THR A 1 165 ? -32.202 5.704 55.384 1.00 94.00 165 THR A N 1
ATOM 1339 C CA . THR A 1 165 ? -32.934 6.749 56.111 1.00 94.00 165 THR A CA 1
ATOM 1340 C C . THR A 1 165 ? -34.328 6.275 56.516 1.00 94.00 165 THR A C 1
ATOM 1342 O O . THR A 1 165 ? -34.712 6.445 57.670 1.00 94.00 165 THR A O 1
ATOM 1345 N N . GLN A 1 166 ? -35.075 5.630 55.613 1.00 93.25 166 GLN A N 1
ATOM 1346 C CA . GLN A 1 166 ? -36.405 5.086 55.911 1.00 93.25 166 GLN A CA 1
ATOM 1347 C C . GLN A 1 166 ? -36.357 3.983 56.972 1.00 93.25 166 GLN A C 1
ATOM 1349 O O . GLN A 1 166 ? -37.140 4.016 57.917 1.00 93.25 166 GLN A O 1
ATOM 1354 N N . ILE A 1 167 ? -35.416 3.042 56.857 1.00 90.25 167 ILE A N 1
ATOM 1355 C CA . ILE A 1 167 ? -35.213 1.976 57.846 1.00 90.25 167 ILE A CA 1
ATOM 1356 C C . ILE A 1 167 ? -34.850 2.584 59.203 1.00 90.25 167 ILE A C 1
ATOM 1358 O O . ILE A 1 167 ? -35.433 2.210 60.219 1.00 90.25 167 ILE A O 1
ATOM 1362 N N . SER A 1 168 ? -33.939 3.560 59.223 1.00 90.62 168 SER A N 1
ATOM 1363 C CA . SER A 1 168 ? -33.541 4.254 60.454 1.00 90.62 168 SER A CA 1
ATOM 1364 C C . SER A 1 168 ? -34.707 5.014 61.083 1.00 90.62 168 SER A C 1
ATOM 1366 O O . SER A 1 168 ? -34.877 4.962 62.297 1.00 90.62 168 SER A O 1
ATOM 1368 N N . LEU A 1 169 ? -35.542 5.679 60.279 1.00 91.25 169 LEU A N 1
ATOM 1369 C CA . LEU A 1 169 ? -36.746 6.359 60.754 1.00 91.25 169 LEU A CA 1
ATOM 1370 C C . LEU A 1 169 ? -37.755 5.362 61.333 1.00 91.25 169 LEU A C 1
ATOM 1372 O O . LEU A 1 169 ? -38.284 5.600 62.414 1.00 91.25 169 LEU A O 1
ATOM 1376 N N . HIS A 1 170 ? -37.990 4.234 60.660 1.00 89.31 170 HIS A N 1
ATOM 1377 C CA . HIS A 1 170 ? -38.863 3.179 61.172 1.00 89.31 170 HIS A CA 1
ATOM 1378 C C . HIS A 1 170 ? -38.355 2.615 62.498 1.00 89.31 170 HIS A C 1
ATOM 1380 O O . HIS A 1 170 ? -39.132 2.521 63.448 1.00 89.31 170 HIS A O 1
ATOM 1386 N N . ALA A 1 171 ? -37.062 2.302 62.592 1.00 88.25 171 ALA A N 1
ATOM 1387 C CA . ALA A 1 171 ? -36.445 1.845 63.832 1.00 88.25 171 ALA A CA 1
ATOM 1388 C C . ALA A 1 171 ? -36.520 2.916 64.933 1.00 88.25 171 ALA A C 1
ATOM 1390 O O . ALA A 1 171 ? -36.772 2.589 66.084 1.00 88.25 171 ALA A O 1
ATOM 1391 N N . HIS A 1 172 ? -36.371 4.200 64.595 1.00 87.38 172 HIS A N 1
ATOM 1392 C CA . HIS A 1 172 ? -36.474 5.295 65.559 1.00 87.38 172 HIS A CA 1
ATOM 1393 C C . HIS A 1 172 ? -37.903 5.505 66.081 1.00 87.38 172 HIS A C 1
ATOM 1395 O O . HIS A 1 172 ? -38.092 5.730 67.271 1.00 87.38 172 HIS A O 1
ATOM 1401 N N . VAL A 1 173 ? -38.908 5.427 65.202 1.00 86.25 173 VAL A N 1
ATOM 1402 C CA . VAL A 1 173 ? -40.323 5.624 65.559 1.00 86.25 173 VAL A CA 1
ATOM 1403 C C . VAL A 1 173 ? -40.869 4.437 66.348 1.00 86.25 173 VAL A C 1
ATOM 1405 O O . VAL A 1 173 ? -41.606 4.630 67.309 1.00 86.25 173 VAL A O 1
ATOM 1408 N N . THR A 1 174 ? -40.525 3.217 65.937 1.00 87.00 174 THR A N 1
ATOM 1409 C CA . THR A 1 174 ? -41.064 1.991 66.546 1.00 87.00 174 THR A CA 1
ATOM 1410 C C . THR A 1 174 ? -40.194 1.457 67.685 1.00 87.00 174 THR A C 1
ATOM 1412 O O . THR A 1 174 ? -40.666 0.686 68.511 1.00 87.00 174 THR A O 1
ATOM 1415 N N . GLY A 1 175 ? -38.912 1.826 67.734 1.00 86.31 175 GLY A N 1
ATOM 1416 C CA . GLY A 1 175 ? -37.942 1.227 68.653 1.00 86.31 175 GLY A CA 1
ATOM 1417 C C . GLY A 1 175 ? -37.611 -0.234 68.330 1.00 86.31 175 GLY A C 1
ATOM 1418 O O . GLY A 1 175 ? -36.923 -0.885 69.112 1.00 86.31 175 GLY A O 1
ATOM 1419 N N . ILE A 1 176 ? -38.098 -0.770 67.203 1.00 89.38 176 ILE A N 1
ATOM 1420 C CA . ILE A 1 176 ? -37.943 -2.182 66.850 1.00 89.38 176 ILE A CA 1
ATOM 1421 C C . ILE A 1 176 ? -36.638 -2.396 66.082 1.00 89.38 176 ILE A C 1
ATOM 1423 O O . ILE A 1 176 ? -36.389 -1.786 65.039 1.00 89.38 176 ILE A O 1
ATOM 1427 N N . LYS A 1 177 ? -35.834 -3.337 66.570 1.00 89.81 177 LYS A N 1
ATOM 1428 C CA . LYS A 1 177 ? -34.670 -3.899 65.898 1.00 89.81 177 LYS A CA 1
ATOM 1429 C C . LYS A 1 177 ? -34.973 -5.339 65.495 1.00 89.81 177 LYS A C 1
ATOM 1431 O O . LYS A 1 177 ? -35.067 -6.216 66.347 1.00 89.81 177 LYS A O 1
ATOM 1436 N N . TRP A 1 178 ? -35.103 -5.578 64.199 1.00 89.88 178 TRP A N 1
ATOM 1437 C CA . TRP A 1 178 ? -35.369 -6.908 63.655 1.00 89.88 178 TRP A CA 1
ATOM 1438 C C . TRP A 1 178 ? -34.115 -7.781 63.635 1.00 89.88 178 TRP A C 1
ATOM 1440 O O . TRP A 1 178 ? -33.010 -7.293 63.381 1.00 89.88 178 TRP A O 1
ATOM 1450 N N . ASP A 1 179 ? -34.317 -9.069 63.885 1.00 89.94 179 ASP A N 1
ATOM 1451 C CA . ASP A 1 179 ? -33.360 -10.128 63.600 1.00 89.94 179 ASP A CA 1
ATOM 1452 C C . ASP A 1 179 ? -33.740 -10.773 62.261 1.00 89.94 179 ASP A C 1
ATOM 1454 O O . ASP A 1 179 ? -34.887 -11.172 62.060 1.00 89.94 179 ASP A O 1
ATOM 1458 N N . TYR A 1 180 ? -32.787 -10.816 61.330 1.00 87.88 180 TYR A N 1
ATOM 1459 C CA . TYR A 1 180 ? -32.993 -11.294 59.961 1.00 87.88 180 TYR A CA 1
ATOM 1460 C C . TYR A 1 180 ? -32.344 -12.662 59.706 1.00 87.88 180 TYR A C 1
ATOM 1462 O O . TYR A 1 180 ? -32.286 -13.090 58.554 1.00 87.88 180 TYR A O 1
ATOM 1470 N N . GLU A 1 181 ? -31.821 -13.338 60.736 1.00 88.75 181 GLU A N 1
ATOM 1471 C CA . GLU A 1 181 ? -31.184 -14.654 60.575 1.00 88.75 181 GLU A CA 1
ATOM 1472 C C . GLU A 1 181 ? -32.178 -15.758 60.169 1.00 88.75 181 GLU A C 1
ATOM 1474 O O . GLU A 1 181 ? -31.793 -16.702 59.479 1.00 88.75 181 GLU A O 1
ATOM 1479 N N . ASP A 1 182 ? -33.452 -15.632 60.552 1.00 84.31 182 ASP A N 1
ATOM 1480 C CA . ASP A 1 182 ? -34.507 -16.615 60.289 1.00 84.31 182 ASP A CA 1
ATOM 1481 C C . ASP A 1 182 ? -35.659 -15.988 59.484 1.00 84.31 182 ASP A C 1
ATOM 1483 O O . ASP A 1 182 ? -36.227 -14.965 59.866 1.00 84.31 182 ASP A O 1
ATOM 1487 N N . ILE A 1 183 ? -36.000 -16.596 58.344 1.00 80.19 183 ILE A N 1
ATOM 1488 C CA . ILE A 1 183 ? -37.011 -16.082 57.406 1.00 80.19 183 ILE A CA 1
ATOM 1489 C C . ILE A 1 183 ? -38.426 -16.505 57.828 1.00 80.19 183 ILE A C 1
ATOM 1491 O O . ILE A 1 183 ? -39.395 -15.789 57.537 1.00 80.19 183 ILE A O 1
ATOM 1495 N N . ASP A 1 184 ? -38.556 -17.618 58.549 1.00 82.00 184 ASP A N 1
ATOM 1496 C CA . ASP A 1 184 ? -39.843 -18.259 58.844 1.00 82.00 184 ASP A CA 1
ATOM 1497 C C . ASP A 1 184 ? -40.494 -17.726 60.136 1.00 82.00 184 ASP A C 1
ATOM 1499 O O . ASP A 1 184 ? -41.679 -17.945 60.401 1.00 82.00 184 ASP A O 1
ATOM 1503 N N . SER A 1 185 ? -39.760 -16.927 60.913 1.00 82.94 185 SER A N 1
ATOM 1504 C CA . SER A 1 185 ? -40.244 -16.282 62.136 1.00 82.94 185 SER A CA 1
ATOM 1505 C C . SER A 1 185 ? -39.962 -14.776 62.148 1.00 82.94 185 SER A C 1
ATOM 1507 O O . SER A 1 185 ? -39.047 -14.275 61.502 1.00 82.94 185 SER A O 1
ATOM 1509 N N . LEU A 1 186 ? -40.808 -14.016 62.845 1.00 86.25 186 LEU A N 1
ATOM 1510 C CA . LEU A 1 186 ? -40.609 -12.594 63.112 1.00 86.25 186 LEU A CA 1
ATOM 1511 C C . LEU A 1 186 ? -39.922 -12.451 64.468 1.00 86.25 186 LEU A C 1
ATOM 1513 O O . LEU A 1 186 ? -40.574 -12.534 65.511 1.00 86.25 186 LEU A O 1
ATOM 1517 N N . LYS A 1 187 ? -38.609 -12.229 64.443 1.00 88.75 187 LYS A N 1
ATOM 1518 C CA . LYS A 1 187 ? -37.760 -12.112 65.631 1.00 88.75 187 LYS A CA 1
ATOM 1519 C C . LYS A 1 187 ? -37.148 -10.723 65.740 1.00 88.75 187 LYS A C 1
ATOM 1521 O O . LYS A 1 187 ? -36.892 -10.057 64.736 1.00 88.75 187 LYS A O 1
ATOM 1526 N N . GLY A 1 188 ? -36.906 -10.276 66.966 1.00 89.94 188 GLY A N 1
ATOM 1527 C CA . GLY A 1 188 ? -36.238 -9.002 67.199 1.00 89.94 188 GLY A CA 1
ATOM 1528 C C . GLY A 1 188 ? -36.299 -8.513 68.637 1.00 89.94 188 GLY A C 1
ATOM 1529 O O . GLY A 1 188 ? -36.662 -9.232 69.570 1.00 89.94 188 GLY A O 1
ATOM 1530 N N . GLU A 1 189 ? -35.928 -7.252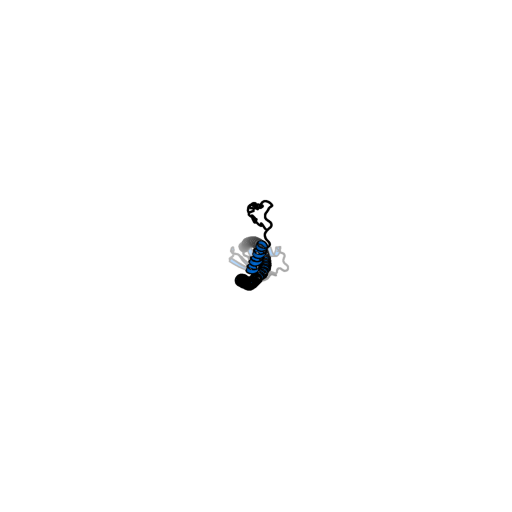 68.807 1.00 89.00 189 GLU A N 1
ATOM 1531 C CA . GLU A 1 189 ? -35.933 -6.529 70.072 1.00 89.00 189 GLU A CA 1
ATOM 1532 C C . GLU A 1 189 ? -36.730 -5.225 69.926 1.00 89.00 189 GLU A C 1
ATOM 1534 O O . GLU A 1 189 ? -36.695 -4.596 68.872 1.00 89.00 189 GLU A O 1
ATOM 1539 N N . ILE A 1 190 ? -37.449 -4.808 70.965 1.00 88.62 190 ILE A N 1
ATOM 1540 C CA . ILE A 1 190 ? -38.169 -3.531 71.035 1.00 88.62 190 ILE A CA 1
ATOM 1541 C C . ILE A 1 190 ? -37.583 -2.736 72.192 1.00 88.62 190 ILE A C 1
ATOM 1543 O O . ILE A 1 190 ? -37.726 -3.133 73.351 1.00 88.62 190 ILE A O 1
ATOM 1547 N N . ASP A 1 191 ? -36.950 -1.612 71.879 1.00 85.44 191 ASP A N 1
ATOM 1548 C CA . ASP A 1 191 ? -36.500 -0.631 72.859 1.00 85.44 191 ASP A CA 1
ATOM 1549 C C . ASP A 1 191 ? -37.583 0.433 73.061 1.00 85.44 191 ASP A C 1
ATOM 1551 O O . ASP A 1 191 ? -38.063 1.038 72.104 1.00 85.44 191 ASP A O 1
ATOM 1555 N N . ILE A 1 192 ? -37.982 0.665 74.313 1.00 83.44 192 ILE A N 1
ATOM 1556 C CA . ILE A 1 192 ? -38.972 1.679 74.692 1.00 83.44 192 ILE A CA 1
ATOM 1557 C C . ILE A 1 192 ? -38.249 2.755 75.514 1.00 83.44 192 ILE A C 1
ATOM 1559 O O . ILE A 1 192 ? -38.153 2.634 76.746 1.00 83.44 192 ILE A O 1
ATOM 1563 N N . PRO A 1 193 ? -37.764 3.843 74.881 1.00 76.88 193 PRO A N 1
ATOM 1564 C CA . PRO A 1 193 ? -36.898 4.821 75.541 1.00 76.88 193 PRO A CA 1
ATOM 1565 C C . PRO A 1 193 ? -37.552 5.509 76.744 1.00 76.88 193 PRO A C 1
ATOM 1567 O O . PRO A 1 193 ? -36.888 5.790 77.741 1.00 76.88 193 PRO A O 1
ATOM 1570 N N . SER A 1 194 ? -38.868 5.739 76.684 1.00 79.88 194 SER A N 1
ATOM 1571 C CA . SER A 1 194 ? -39.649 6.362 77.763 1.00 79.88 194 SER A CA 1
ATOM 1572 C C . SER A 1 194 ? -39.685 5.520 79.043 1.00 79.88 194 SER A C 1
ATOM 1574 O O . SER A 1 194 ? -39.781 6.077 80.137 1.00 79.88 194 SER A O 1
ATOM 1576 N N . LYS A 1 195 ? -39.568 4.191 78.920 1.00 78.31 195 LYS A N 1
ATOM 1577 C CA . LYS A 1 195 ? -39.595 3.236 80.038 1.00 78.31 195 LYS A CA 1
ATOM 1578 C C . LYS A 1 195 ? -38.220 2.636 80.351 1.00 78.31 195 LYS A C 1
ATOM 1580 O O . LYS A 1 195 ? -38.080 1.997 81.389 1.00 78.31 195 LYS A O 1
ATOM 1585 N N . LYS A 1 196 ? -37.207 2.864 79.500 1.00 79.62 196 LYS A N 1
ATOM 1586 C CA . LYS A 1 196 ? -35.865 2.247 79.566 1.00 79.62 196 LYS A CA 1
ATOM 1587 C C . LYS A 1 196 ? -35.916 0.712 79.611 1.00 79.62 196 LYS A C 1
ATOM 1589 O O . LYS A 1 196 ? -35.163 0.087 80.357 1.00 79.62 196 LYS A O 1
ATOM 1594 N N . VAL A 1 197 ? -36.828 0.109 78.847 1.00 80.44 197 VAL A N 1
ATOM 1595 C CA . VAL A 1 197 ? -37.008 -1.349 78.774 1.00 80.44 197 VAL A CA 1
ATOM 1596 C C . VAL A 1 197 ? -36.721 -1.819 77.354 1.00 80.44 197 VAL A C 1
ATOM 1598 O O . VAL A 1 197 ? -37.296 -1.279 76.415 1.00 80.44 197 VAL A O 1
ATOM 1601 N N . ASN A 1 198 ? -35.897 -2.862 77.232 1.00 82.69 198 ASN A N 1
ATOM 1602 C CA . ASN A 1 198 ? -35.687 -3.596 75.987 1.00 82.69 198 ASN A CA 1
ATOM 1603 C C . ASN A 1 198 ? -36.360 -4.982 76.095 1.00 82.69 198 ASN A C 1
ATOM 1605 O O . ASN A 1 198 ? -36.070 -5.734 77.031 1.00 82.69 198 ASN A O 1
ATOM 1609 N N . LYS A 1 199 ? -37.287 -5.305 75.185 1.00 85.44 199 LYS A N 1
ATOM 1610 C CA . LYS A 1 199 ? -38.038 -6.574 75.149 1.00 85.44 199 LYS A CA 1
ATOM 1611 C C . LYS A 1 199 ? -37.691 -7.360 73.888 1.00 85.44 199 LYS A C 1
ATOM 1613 O O . LYS A 1 199 ? -37.828 -6.841 72.790 1.00 85.44 199 LYS A O 1
ATOM 1618 N N . ARG A 1 200 ? -37.324 -8.635 74.029 1.00 87.62 200 ARG A N 1
ATOM 1619 C CA . ARG A 1 200 ? -37.166 -9.551 72.887 1.00 87.62 200 ARG A CA 1
ATOM 1620 C C . ARG A 1 200 ? -38.497 -10.190 72.514 1.00 87.62 200 ARG A C 1
ATOM 1622 O O . ARG A 1 200 ? -39.270 -10.536 73.407 1.00 87.62 200 ARG A O 1
ATOM 1629 N N . PHE A 1 201 ? -38.736 -10.384 71.224 1.00 88.06 201 PHE A N 1
ATOM 1630 C CA . PHE A 1 201 ? -39.885 -11.123 70.711 1.00 88.06 201 PHE A CA 1
ATOM 1631 C C . PHE A 1 201 ? -39.448 -12.150 69.666 1.00 88.06 201 PHE A C 1
ATOM 1633 O O . PHE A 1 201 ? -38.466 -11.962 68.950 1.00 88.06 201 PHE A O 1
ATOM 1640 N N . ASP A 1 202 ? -40.213 -13.232 69.599 1.00 89.06 202 ASP A N 1
ATOM 1641 C CA . ASP A 1 202 ? -40.115 -14.288 68.600 1.00 89.06 202 ASP A CA 1
ATOM 1642 C C . ASP A 1 202 ? -41.545 -14.737 68.302 1.00 89.06 202 ASP A C 1
ATOM 1644 O O . ASP A 1 202 ? -42.245 -15.257 69.178 1.00 89.06 202 ASP A O 1
ATOM 1648 N N . ILE A 1 203 ? -42.029 -14.407 67.108 1.00 84.62 203 ILE A N 1
ATOM 1649 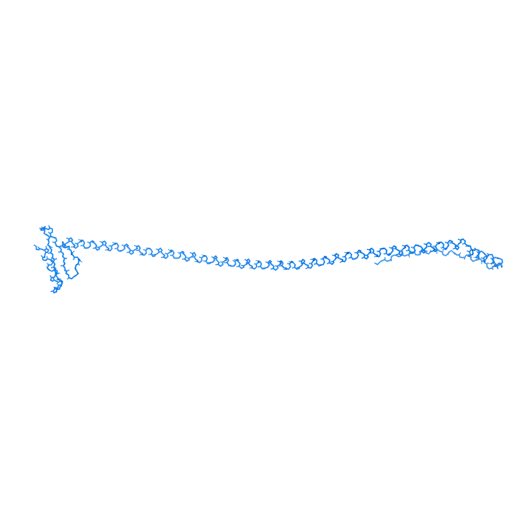C CA . ILE A 1 203 ? -43.393 -14.689 66.683 1.00 84.62 203 ILE A CA 1
ATOM 1650 C C . ILE A 1 203 ? -43.320 -15.563 65.426 1.00 84.62 203 ILE A C 1
ATOM 1652 O O . ILE A 1 203 ? -42.919 -15.061 64.374 1.00 84.62 203 ILE A O 1
ATOM 1656 N N . PRO A 1 204 ? -43.728 -16.844 65.487 1.00 82.62 204 PRO A N 1
ATOM 1657 C CA . PRO A 1 204 ? -43.849 -17.661 64.285 1.00 82.62 204 PRO A CA 1
ATOM 1658 C C . PRO A 1 204 ? -44.897 -17.043 63.352 1.00 82.62 204 PRO A C 1
ATOM 1660 O O . PRO A 1 204 ? -45.930 -16.547 63.814 1.00 82.62 204 PRO A O 1
ATOM 1663 N N . LYS A 1 205 ? -44.608 -17.031 62.046 1.00 76.69 205 LYS A N 1
ATOM 1664 C CA . LYS A 1 205 ? -45.509 -16.461 61.027 1.00 76.69 205 LYS A CA 1
ATOM 1665 C C . LYS A 1 205 ? -46.715 -17.353 60.732 1.00 76.69 205 LYS A C 1
ATOM 1667 O O . LYS A 1 205 ? -47.700 -16.882 60.173 1.00 76.69 205 LYS A O 1
ATOM 1672 N N . GLU A 1 206 ? -46.635 -18.626 61.099 1.00 76.00 206 GLU A N 1
ATOM 1673 C CA . GLU A 1 206 ? -47.693 -19.607 60.884 1.00 76.00 206 GLU A CA 1
ATOM 1674 C C . GLU A 1 206 ? -48.922 -19.279 61.759 1.00 76.00 206 GLU A C 1
ATOM 1676 O O . GLU A 1 206 ? -48.802 -18.955 62.942 1.00 76.00 206 GLU A O 1
ATOM 1681 N N . ASP A 1 207 ? -50.108 -19.332 61.145 1.00 69.06 207 ASP A N 1
ATOM 1682 C CA . ASP A 1 207 ? -51.437 -19.191 61.764 1.00 69.06 207 ASP A CA 1
ATOM 1683 C C . ASP A 1 207 ? -51.858 -17.807 62.311 1.00 69.06 207 ASP A C 1
ATOM 1685 O O . ASP A 1 207 ? -52.860 -17.719 63.025 1.00 69.06 207 ASP A O 1
ATOM 1689 N N . LYS A 1 208 ? -51.177 -16.706 61.954 1.00 77.62 208 LYS A N 1
ATOM 1690 C CA . LYS A 1 208 ? -51.603 -15.336 62.327 1.00 77.62 208 LYS A CA 1
ATOM 1691 C C . LYS A 1 208 ? -51.885 -14.455 61.118 1.00 77.62 208 LYS A C 1
ATOM 1693 O O . LYS A 1 208 ? -51.132 -14.453 60.150 1.00 77.62 208 LYS A O 1
ATOM 1698 N N . SER A 1 209 ? -52.947 -13.655 61.197 1.00 85.69 209 SER A N 1
ATOM 1699 C CA . SER A 1 209 ? -53.220 -12.623 60.191 1.00 85.69 209 SER A CA 1
ATOM 1700 C C . SER A 1 209 ? -52.315 -11.398 60.377 1.00 85.69 209 SER A C 1
ATOM 1702 O O . SER A 1 209 ? -51.931 -11.061 61.500 1.00 85.69 209 SER A O 1
ATOM 1704 N N . ASP A 1 210 ? -52.034 -10.671 59.290 1.00 84.88 210 ASP A N 1
ATOM 1705 C CA . ASP A 1 210 ? -51.251 -9.423 59.328 1.00 84.88 210 ASP A CA 1
ATOM 1706 C C . ASP A 1 210 ? -51.808 -8.416 60.349 1.00 84.88 210 ASP A C 1
ATOM 1708 O O . ASP A 1 210 ? -51.058 -7.732 61.045 1.00 84.88 210 ASP A O 1
ATOM 1712 N N . PHE A 1 211 ? -53.136 -8.359 60.493 1.00 88.19 211 PHE A N 1
ATOM 1713 C CA . PHE A 1 211 ? -53.808 -7.483 61.452 1.00 88.19 211 PHE A CA 1
ATOM 1714 C C . PHE A 1 211 ? -53.504 -7.860 62.911 1.00 88.19 211 PHE A C 1
ATOM 1716 O O . PHE A 1 211 ? -53.215 -6.988 63.733 1.00 88.19 211 PHE A O 1
ATOM 1723 N N . GLU A 1 212 ? -53.539 -9.153 63.240 1.00 85.50 212 GLU A N 1
ATOM 1724 C CA . GLU A 1 212 ? -53.217 -9.646 64.584 1.00 85.50 212 GLU A CA 1
ATOM 1725 C C . GLU A 1 212 ? -51.743 -9.427 64.922 1.00 85.50 212 GLU A C 1
ATOM 1727 O O . GLU A 1 212 ? -51.424 -9.039 66.047 1.00 85.50 212 GLU A O 1
ATOM 1732 N N . LEU A 1 213 ? -50.847 -9.619 63.949 1.00 85.44 213 LEU A N 1
ATOM 1733 C CA . LEU A 1 213 ? -49.418 -9.356 64.108 1.00 85.44 213 LEU A CA 1
ATOM 1734 C C . LEU A 1 213 ? -49.156 -7.878 64.414 1.00 85.44 213 LEU A C 1
ATOM 1736 O O . LEU A 1 213 ? -48.488 -7.567 65.400 1.00 85.44 213 LEU A O 1
ATOM 1740 N N . VAL A 1 214 ? -49.725 -6.963 63.625 1.00 86.25 214 VAL A N 1
ATOM 1741 C CA . VAL A 1 214 ? -49.540 -5.513 63.801 1.00 86.25 214 VAL A CA 1
ATOM 1742 C C . VAL A 1 214 ? -50.089 -5.028 65.146 1.00 86.25 214 VAL A C 1
ATOM 1744 O O . VAL A 1 214 ? -49.393 -4.300 65.854 1.00 86.25 214 VAL A O 1
ATOM 1747 N N . ASN A 1 215 ? -51.290 -5.458 65.548 1.00 85.62 215 ASN A N 1
ATOM 1748 C CA . ASN A 1 215 ? -51.846 -5.094 66.858 1.00 85.62 215 ASN A CA 1
ATOM 1749 C C . ASN A 1 215 ? -51.001 -5.625 68.019 1.00 85.62 215 ASN A C 1
ATOM 1751 O O . ASN A 1 215 ? -50.852 -4.943 69.037 1.00 85.62 215 ASN A O 1
ATOM 1755 N N . ASN A 1 216 ? -50.425 -6.819 67.872 1.00 83.94 216 ASN A N 1
ATOM 1756 C CA . ASN A 1 216 ? -49.530 -7.380 68.875 1.00 83.94 216 ASN A CA 1
ATOM 1757 C C . ASN A 1 216 ? -48.262 -6.519 69.026 1.00 83.94 216 ASN A C 1
ATOM 1759 O O . ASN A 1 216 ? -47.895 -6.169 70.146 1.00 83.94 216 ASN A O 1
ATOM 1763 N N . PHE A 1 217 ? -47.654 -6.080 67.918 1.00 84.25 217 PHE A N 1
ATOM 1764 C CA . PHE A 1 217 ? -46.510 -5.159 67.950 1.00 84.25 217 PHE A CA 1
ATOM 1765 C C . PHE A 1 217 ? -46.850 -3.804 68.584 1.00 84.25 217 PHE A C 1
ATOM 1767 O O . PHE A 1 21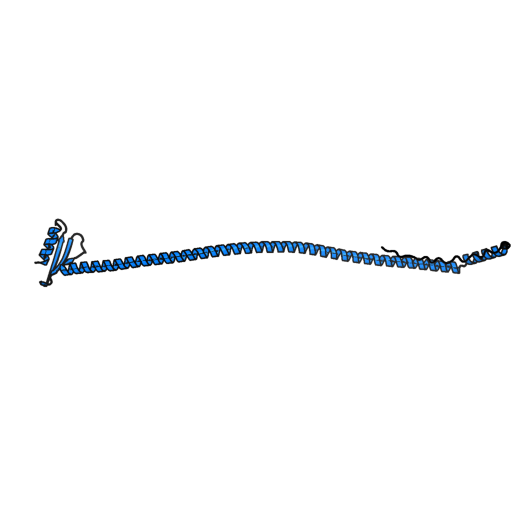7 ? -46.107 -3.341 69.449 1.00 84.25 217 PHE A O 1
ATOM 1774 N N . TRP A 1 218 ? -47.986 -3.193 68.228 1.00 84.44 218 TRP A N 1
ATOM 1775 C CA . TRP A 1 218 ? -48.432 -1.939 68.852 1.00 84.44 218 TRP A CA 1
ATOM 1776 C C . TRP A 1 218 ? -48.657 -2.081 70.356 1.00 84.44 218 TRP A C 1
ATOM 1778 O O . TRP A 1 218 ? -48.170 -1.260 71.132 1.00 84.44 218 TRP A O 1
ATOM 1788 N N . THR A 1 219 ? -49.286 -3.177 70.783 1.00 84.25 219 THR A N 1
ATOM 1789 C CA . THR A 1 219 ? -49.476 -3.474 72.208 1.00 84.25 219 THR A CA 1
ATOM 1790 C C . THR A 1 219 ? -48.134 -3.615 72.930 1.00 84.25 219 THR A C 1
ATOM 1792 O O . THR A 1 219 ? -47.975 -3.103 74.035 1.00 84.25 219 THR A O 1
ATOM 1795 N N . MET A 1 220 ? -47.140 -4.269 72.317 1.00 81.00 220 MET A N 1
ATOM 1796 C CA . MET A 1 220 ? -45.811 -4.421 72.922 1.00 81.00 220 MET A CA 1
ATOM 1797 C C . MET A 1 220 ? -45.067 -3.091 73.090 1.00 81.00 220 MET A C 1
ATOM 1799 O O . MET A 1 220 ? -44.336 -2.954 74.074 1.00 81.00 220 MET A O 1
ATOM 1803 N N . MET A 1 221 ? -45.266 -2.138 72.170 1.00 78.81 221 MET A N 1
ATOM 1804 C CA . MET A 1 221 ? -44.681 -0.791 72.225 1.00 78.81 221 MET A CA 1
ATOM 1805 C C . MET A 1 221 ? -45.364 0.111 73.270 1.00 78.81 221 MET A C 1
ATOM 1807 O O . MET A 1 221 ? -44.699 0.928 73.908 1.00 78.81 221 MET A O 1
ATOM 1811 N N . GLU A 1 222 ? -46.674 -0.039 73.485 1.00 77.38 222 GLU A N 1
ATOM 1812 C CA . GLU A 1 222 ? -47.433 0.756 74.465 1.00 77.38 222 GLU A CA 1
ATOM 1813 C C . GLU A 1 222 ? -47.361 0.202 75.902 1.00 77.38 222 GLU A C 1
ATOM 1815 O O . GLU A 1 222 ? -47.459 0.974 76.865 1.00 77.38 222 GLU A O 1
ATOM 1820 N N . ALA A 1 223 ? -47.144 -1.111 76.065 1.00 61.38 223 ALA A N 1
ATOM 1821 C CA . ALA A 1 223 ? -47.101 -1.835 77.349 1.00 61.38 223 ALA A CA 1
ATOM 1822 C C . ALA A 1 223 ? -45.842 -1.578 78.181 1.00 61.38 223 ALA A C 1
ATOM 1824 O O . ALA A 1 223 ? -45.978 -1.218 79.371 1.00 61.38 223 ALA A O 1
#

Foldseek 3Di:
DDDDDDDPPDDPPDDDPDPPPDDPCPPVNVVVVVVVVVCVVVVVVVVVVVVVVVVVVVVVVVVVVVVVVVVVVVVVVVVVVVVVVVVVVVVVVVVVVVVVVVVVVVVVVVVVVVVVVVVVVVVVVVVVVVVVVVVVVVVVVVVVVVVVVVVVVVVVVVVVVVVVVVVVVVCVVLVWDFDPPDPQWTWTWHQAPVVRDIDTDIGGPPPDDPVRVVVVSVVVNVD

Sequence (223 aa):
MKRKGEEIGSQPIAAVVMPSSDDILSWDATQDMMQQLLETYDNHQTIEKRKEMIHGIESNIVSLKEAEEIIVTEGESIVSEISEKIQECSENSSQEEKNLKEQQKHIDNLEDEVNDIRDSIDEAKETEVELRRKIQHYKELANEKIEEMDEVELQKKEEVYRLQTQISLHAHVTGIKWDYEDIDSLKGEIDIPSKKVNKRFDIPKEDKSDFELVNNFWTMMEA

Organism: NCBI:txid426638

Radius of gyration: 76.39 Å; Cα contacts (8 Å, |Δi|>4): 68; chains: 1; bounding box: 128×45×196 Å

Solvent-accessible surface area (backbone atoms only — not comparable to full-atom values): 12773 Å² total; per-residue (Å²): 144,82,87,84,79,86,80,80,80,79,73,80,80,74,77,80,80,74,78,73,97,82,72,78,74,45,70,64,57,53,48,51,52,52,46,52,49,45,51,65,71,65,31,60,72,60,54,49,53,48,49,52,50,49,50,52,50,52,52,48,53,51,54,50,50,54,52,48,51,51,52,50,54,52,50,52,51,53,53,50,56,51,50,52,52,51,49,52,53,51,53,51,52,55,49,49,54,50,53,50,52,53,49,50,53,51,50,53,53,50,52,52,51,53,48,55,51,49,52,53,51,52,54,53,50,52,53,48,54,50,50,52,51,51,52,51,51,52,50,52,54,50,48,54,52,49,52,54,49,53,50,52,53,50,52,50,52,52,50,52,53,50,51,52,49,51,52,50,49,49,31,67,76,61,25,46,46,78,47,80,92,49,90,73,39,55,34,32,38,35,43,38,80,95,74,75,45,76,46,77,49,77,42,69,58,76,97,61,53,72,67,59,53,52,53,50,52,53,50,65,68,74,105

pLDDT: mean 84.57, std 16.73, range [39.38, 98.5]

Mean predicted aligned error: 16.8 Å